Protein AF-A0A9N9PJY8-F1 (afdb_monomer_lite)

InterPro domains:
  IPR022226 Domain of unknown function DUF3752 [PF12572] (123-268)
  IPR046331 GPALPP motifs-containing protein 1-like [PTHR46370] (2-271)

Sequence (271 aa):
EEDPDAYLPALPPDLLAERQRKKAAKLEQNVDSQHNGAAKLKRRPFGPALPNPTEYLNFDEEEEEEIVIGPVLPENFEKDKDDLILQQTIQEFEERAEKMRQTSEPDNKADKPLQRGEWMLVPPESTFLGETPTNMRSRQFKQRAHDPEKKDNSLWTETPADRQIRLQKEITGQKRKHEKEMDDDPIKYSRVDIEKAETIKAYNELHRPKSLLETHSEDYNKSRRWKADDVSKRPFDREKDVLGSRRMDSRKRKEFIDNSKELSSKFGHGK

Organism: NCBI:txid1433469

pLDDT: mean 72.39, std 15.11, range [37.44, 96.69]

Radius of gyration: 39.0 Å; chains: 1; bounding box: 93×63×93 Å

Secondary structure (DSSP, 8-state):
---TTTTSPPPPHHHHHHHHHHHHHHHHTTTTTSSS-----PPPPPSPPPPPPPP--------------SPPPPTT--THHHHHHHHHHHHHHHHHHHHHHHHHS--S-TTS--PPPHHHHSPPP---TT--SS-----SS------GGG--THHHH--HHHHHHHHHHHHTT-----SSSSSSS-----HHHHHHHHHHHHHHHHHSPPPHHHHHHHHHHHTTGGGTT-TTTSPP-HIIIIITTSS--HHHHHHHHHHHHHHHHHTTS--

Foldseek 3Di:
DPDPCVPPPDDDPVVVVVVVVVVVVVVVVVVVPPPDDDDDDDDDDDDDDDDDPPDDDDDDDDDPDDPPPDDDDDPPPDPVVVVVVVVVVVVVVVVVVVVVVVVPPDDPPPPDDPDDPPCVLDPPQCPPPCPDPPNPVPPDDDPDPDPSVLPPPCVVSPDPVNVVVVVVCVVVVVDDPHDDPPPPPPPDDDPVRVVVVVVVVVVCVVPPPDDPVRVVVVVCVVVVVVVQVPPVPHPDDCCVNPVVPPDADPVRVVVVVVVVVCVVVVPPDDD

Structure (mmCIF, N/CA/C/O backbone):
data_AF-A0A9N9PJY8-F1
#
_entry.id   AF-A0A9N9PJY8-F1
#
loop_
_atom_site.group_PDB
_atom_site.id
_atom_site.type_symbol
_atom_site.label_atom_id
_atom_site.label_alt_id
_atom_site.label_comp_id
_atom_site.label_asym_id
_atom_site.label_entity_id
_atom_site.label_seq_id
_atom_site.pdbx_PDB_ins_code
_atom_site.Cartn_x
_atom_site.Cartn_y
_atom_site.Cartn_z
_atom_site.occupancy
_atom_site.B_iso_or_equiv
_atom_site.auth_seq_id
_atom_site.auth_comp_id
_atom_site.auth_asym_id
_atom_site.auth_atom_id
_atom_site.pdbx_PDB_model_num
ATOM 1 N N . GLU A 1 1 ? 51.901 17.482 10.369 1.00 52.19 1 GLU A N 1
ATOM 2 C CA . GLU A 1 1 ? 50.706 16.621 10.330 1.00 52.19 1 GLU A CA 1
ATOM 3 C C . GLU A 1 1 ? 51.199 15.244 9.938 1.00 52.19 1 GLU A C 1
ATOM 5 O O . GLU A 1 1 ? 51.752 15.102 8.857 1.00 52.19 1 GLU A O 1
ATOM 10 N N . GLU A 1 2 ? 51.188 14.294 10.869 1.00 58.50 2 GLU A N 1
ATOM 11 C CA . GLU A 1 2 ? 51.568 12.912 10.568 1.00 58.50 2 GLU A CA 1
ATOM 12 C C . GLU A 1 2 ? 50.429 12.290 9.764 1.00 58.50 2 GLU A C 1
ATOM 14 O O . GLU A 1 2 ? 49.299 12.227 10.249 1.00 58.50 2 GLU A O 1
ATOM 19 N N . ASP A 1 3 ? 50.706 11.896 8.519 1.00 68.50 3 ASP A N 1
ATOM 20 C CA . ASP A 1 3 ? 49.711 11.259 7.665 1.00 68.50 3 ASP A CA 1
ATOM 21 C C . ASP A 1 3 ? 49.268 9.941 8.328 1.00 68.50 3 ASP A C 1
ATOM 23 O O . ASP A 1 3 ? 50.074 9.011 8.433 1.00 68.50 3 ASP A O 1
ATOM 27 N N . PRO A 1 4 ? 47.999 9.813 8.762 1.00 68.19 4 PRO A N 1
ATOM 28 C CA . PRO A 1 4 ? 47.519 8.643 9.507 1.00 68.19 4 PRO A CA 1
ATOM 29 C C . PRO A 1 4 ? 47.569 7.343 8.685 1.00 68.19 4 PRO A C 1
ATOM 31 O O . PRO A 1 4 ? 47.403 6.253 9.225 1.00 68.19 4 PRO A O 1
ATOM 34 N N . ASP A 1 5 ? 47.833 7.456 7.383 1.00 66.38 5 ASP A N 1
ATOM 35 C CA . ASP A 1 5 ? 47.952 6.346 6.444 1.00 66.38 5 ASP A CA 1
ATOM 36 C C . ASP A 1 5 ? 49.383 5.808 6.303 1.00 66.38 5 ASP A C 1
ATOM 38 O O . ASP A 1 5 ? 49.574 4.766 5.680 1.00 66.38 5 ASP A O 1
ATOM 42 N N . ALA A 1 6 ? 50.387 6.474 6.890 1.00 78.25 6 ALA A N 1
ATOM 43 C CA . ALA A 1 6 ? 51.784 6.031 6.837 1.00 78.25 6 ALA A CA 1
ATOM 44 C C . ALA A 1 6 ? 52.018 4.675 7.536 1.00 78.25 6 ALA A C 1
ATOM 46 O O . ALA A 1 6 ? 53.033 4.023 7.298 1.00 78.25 6 ALA A O 1
ATOM 47 N N . TYR A 1 7 ? 51.069 4.239 8.371 1.00 76.88 7 TYR A N 1
ATOM 48 C CA . TYR A 1 7 ? 51.121 2.985 9.129 1.00 76.88 7 TYR A CA 1
ATOM 49 C C . TYR A 1 7 ? 50.252 1.860 8.539 1.00 76.88 7 TYR A C 1
ATOM 51 O O . TYR A 1 7 ? 50.154 0.788 9.138 1.00 76.88 7 TYR A O 1
ATOM 59 N N . LEU A 1 8 ? 49.610 2.071 7.383 1.00 80.31 8 LEU A N 1
ATOM 60 C CA . LEU A 1 8 ? 48.743 1.077 6.742 1.00 80.31 8 LEU A CA 1
ATOM 61 C C . LEU A 1 8 ? 49.442 0.395 5.551 1.00 80.31 8 LEU A C 1
ATOM 63 O O . LEU A 1 8 ? 50.272 1.014 4.882 1.00 80.31 8 LEU A O 1
ATOM 67 N N . PRO A 1 9 ? 49.119 -0.877 5.246 1.00 83.69 9 PRO A N 1
ATOM 68 C CA . PRO A 1 9 ? 49.663 -1.557 4.074 1.00 83.69 9 PRO A CA 1
ATOM 69 C C . PRO A 1 9 ? 49.257 -0.839 2.778 1.00 83.69 9 PRO A C 1
ATOM 71 O O . PRO A 1 9 ? 48.143 -0.324 2.659 1.00 83.69 9 PRO A O 1
ATOM 74 N N . ALA A 1 10 ? 50.163 -0.828 1.795 1.00 80.75 10 ALA A N 1
ATOM 75 C CA . ALA A 1 10 ? 49.943 -0.155 0.519 1.00 80.75 10 ALA A CA 1
ATOM 76 C C . ALA A 1 10 ? 48.675 -0.679 -0.178 1.00 80.75 10 ALA A C 1
ATOM 78 O O . ALA A 1 10 ? 48.518 -1.883 -0.394 1.00 80.75 10 ALA A O 1
ATOM 79 N N . LEU A 1 11 ? 47.766 0.236 -0.532 1.00 80.62 11 LEU A N 1
ATOM 80 C CA . LEU A 1 11 ? 46.533 -0.114 -1.232 1.00 80.62 11 LEU A CA 1
ATOM 81 C C . LEU A 1 11 ? 46.822 -0.586 -2.670 1.00 80.62 11 LEU A C 1
ATOM 83 O O . LEU A 1 11 ? 47.722 -0.052 -3.323 1.00 80.62 11 LEU A O 1
ATOM 87 N N . PRO A 1 12 ? 46.030 -1.537 -3.201 1.00 89.31 12 PRO A N 1
ATOM 88 C CA . PRO A 1 12 ? 46.132 -1.958 -4.594 1.00 89.31 12 PRO A CA 1
ATOM 89 C C . PRO A 1 12 ? 45.844 -0.786 -5.554 1.00 89.31 12 PRO A C 1
ATOM 91 O O . PRO A 1 12 ? 45.074 0.121 -5.215 1.00 89.31 12 PRO A O 1
ATOM 94 N N . PRO A 1 13 ? 46.429 -0.800 -6.768 1.00 85.31 13 PRO A N 1
ATOM 95 C CA . PRO A 1 13 ? 46.464 0.358 -7.669 1.00 85.31 13 PRO A CA 1
ATOM 96 C C . PRO A 1 13 ? 45.076 0.869 -8.078 1.00 85.31 13 PRO A C 1
ATOM 98 O O . PRO A 1 13 ? 44.883 2.074 -8.229 1.00 85.31 13 PRO A O 1
ATOM 101 N N . ASP A 1 14 ? 44.094 -0.026 -8.189 1.00 84.94 14 ASP A N 1
ATOM 102 C CA . ASP A 1 14 ? 42.721 0.323 -8.569 1.00 84.94 14 ASP A CA 1
ATOM 103 C C . ASP A 1 14 ? 42.015 1.161 -7.480 1.00 84.94 14 ASP A C 1
ATOM 105 O O . ASP A 1 14 ? 41.382 2.183 -7.753 1.00 84.94 14 ASP A O 1
ATOM 109 N N . LEU A 1 15 ? 42.239 0.817 -6.205 1.00 83.00 15 LEU A N 1
ATOM 110 C CA . LEU A 1 15 ? 41.680 1.550 -5.063 1.00 83.00 15 LEU A CA 1
ATOM 111 C C . LEU A 1 15 ? 42.386 2.892 -4.824 1.00 83.00 15 LEU A C 1
ATOM 113 O O . LEU A 1 15 ? 41.761 3.849 -4.358 1.00 83.00 15 LEU A O 1
ATOM 117 N N . LEU A 1 16 ? 43.673 2.999 -5.173 1.00 84.75 16 LEU A N 1
ATOM 118 C CA . LEU A 1 16 ? 44.396 4.274 -5.155 1.00 84.75 16 LEU A CA 1
ATOM 119 C C . LEU A 1 16 ? 43.811 5.264 -6.171 1.00 84.75 16 LEU A C 1
ATOM 121 O O . LEU A 1 16 ? 43.587 6.428 -5.827 1.00 84.75 16 LEU A O 1
ATOM 125 N N . ALA A 1 17 ? 43.503 4.800 -7.385 1.00 86.19 17 ALA A N 1
ATOM 126 C CA . ALA A 1 17 ? 42.882 5.627 -8.418 1.00 86.19 17 ALA A CA 1
ATOM 127 C C . ALA A 1 17 ? 41.481 6.106 -8.000 1.00 86.19 17 ALA A C 1
ATOM 129 O O . ALA A 1 17 ? 41.144 7.284 -8.156 1.00 86.19 17 ALA A O 1
ATOM 130 N N .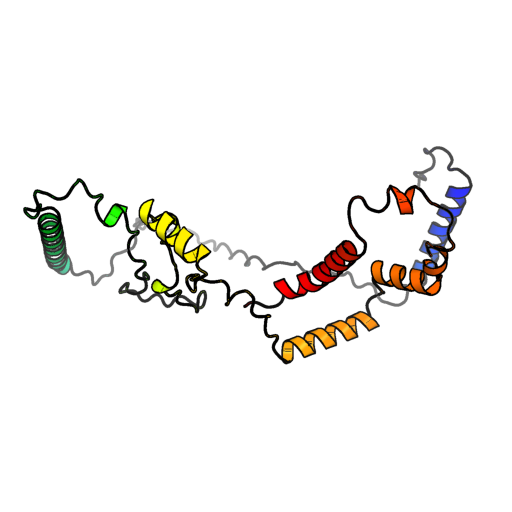 GLU A 1 18 ? 40.673 5.227 -7.400 1.00 88.50 18 GLU A N 1
ATOM 131 C CA . GLU A 1 18 ? 39.343 5.588 -6.900 1.00 88.50 18 GLU A CA 1
ATOM 132 C C . GLU A 1 18 ? 39.413 6.611 -5.753 1.00 88.50 18 GLU A C 1
ATOM 134 O O . GLU A 1 18 ? 38.636 7.572 -5.704 1.00 88.50 18 GLU A O 1
ATOM 139 N N . ARG A 1 19 ? 40.387 6.463 -4.849 1.00 84.12 19 ARG A N 1
ATOM 140 C CA . ARG A 1 19 ? 40.610 7.409 -3.749 1.00 84.12 19 ARG A CA 1
ATOM 141 C C . ARG A 1 19 ? 41.036 8.788 -4.255 1.00 84.12 19 ARG A C 1
ATOM 143 O O . ARG A 1 19 ? 40.527 9.795 -3.758 1.00 84.12 19 ARG A O 1
ATOM 150 N N . GLN A 1 20 ? 41.930 8.852 -5.241 1.00 85.69 20 GLN A N 1
ATOM 151 C CA . GLN A 1 20 ? 42.343 10.120 -5.853 1.00 85.69 20 GLN A CA 1
ATOM 152 C C . GLN A 1 20 ? 41.166 10.817 -6.543 1.00 85.69 20 GLN A C 1
ATOM 154 O O . GLN A 1 20 ? 40.963 12.014 -6.335 1.00 85.69 20 GLN A O 1
ATOM 159 N N . ARG A 1 21 ? 40.321 10.060 -7.256 1.00 85.81 21 ARG A N 1
ATOM 160 C CA . ARG A 1 21 ? 39.073 10.569 -7.849 1.00 85.81 21 ARG A CA 1
ATOM 161 C C . ARG A 1 21 ? 38.124 11.154 -6.802 1.00 85.81 21 ARG A C 1
ATOM 163 O O . ARG A 1 21 ? 37.616 12.255 -6.989 1.00 85.81 21 ARG A O 1
ATOM 170 N N . LYS A 1 22 ? 37.929 10.466 -5.671 1.00 83.94 22 LYS A N 1
ATOM 171 C CA . LYS A 1 22 ? 37.096 10.963 -4.559 1.00 83.94 22 LYS A CA 1
ATOM 172 C C . LYS A 1 22 ? 37.679 12.221 -3.908 1.00 83.94 22 LYS A C 1
ATOM 174 O O . LYS A 1 22 ? 36.924 13.125 -3.554 1.00 83.94 22 LYS A O 1
ATOM 179 N N . LYS A 1 23 ? 39.008 12.305 -3.763 1.00 82.56 23 LYS A N 1
ATOM 180 C CA . LYS A 1 23 ? 39.685 13.491 -3.212 1.00 82.56 23 LYS A CA 1
ATOM 181 C C . LYS A 1 23 ? 39.549 14.696 -4.152 1.00 82.56 23 LYS A C 1
ATOM 183 O O . LYS A 1 23 ? 39.235 15.780 -3.670 1.00 82.56 23 LYS A O 1
ATOM 188 N N . ALA A 1 24 ? 39.701 14.492 -5.463 1.00 77.88 24 ALA A N 1
ATOM 189 C CA . ALA A 1 24 ? 39.491 15.525 -6.479 1.00 77.88 24 ALA A CA 1
ATOM 190 C C . ALA A 1 24 ? 38.033 16.023 -6.503 1.00 77.88 24 ALA A C 1
ATOM 192 O O . ALA A 1 24 ? 37.800 17.223 -6.409 1.00 77.88 24 ALA A O 1
ATOM 193 N N . ALA A 1 25 ? 37.050 15.115 -6.486 1.00 77.06 25 ALA A N 1
ATOM 194 C CA . ALA A 1 25 ? 35.630 15.482 -6.453 1.00 77.06 25 ALA A CA 1
ATOM 195 C C . ALA A 1 25 ? 35.236 16.294 -5.201 1.00 77.06 25 ALA A C 1
ATOM 197 O O . ALA A 1 25 ? 34.400 17.193 -5.269 1.00 77.06 25 ALA A O 1
ATOM 198 N N . LYS A 1 26 ? 35.857 16.007 -4.047 1.00 74.00 26 LYS A N 1
ATOM 199 C CA . LYS A 1 26 ? 35.623 16.749 -2.797 1.00 74.00 26 LYS A CA 1
ATOM 200 C C . LYS A 1 26 ? 36.252 18.149 -2.805 1.00 74.00 26 LYS A C 1
ATOM 202 O O . LYS A 1 26 ? 35.745 19.042 -2.132 1.00 74.00 26 LYS A O 1
ATOM 207 N N . LEU A 1 27 ? 37.350 18.334 -3.538 1.00 66.44 27 LEU A N 1
ATOM 208 C CA . LEU A 1 27 ? 37.978 19.643 -3.733 1.00 66.44 27 LEU A CA 1
ATOM 209 C C . LEU A 1 27 ? 37.147 20.523 -4.673 1.00 66.44 27 LEU A C 1
ATOM 211 O O . LEU A 1 27 ? 36.992 21.702 -4.375 1.00 66.44 27 LEU A O 1
ATOM 215 N N . GLU A 1 28 ? 36.540 19.957 -5.721 1.00 63.94 28 GLU A N 1
ATOM 216 C CA . GLU A 1 28 ? 35.677 20.718 -6.638 1.00 63.94 28 GLU A CA 1
ATOM 217 C C . GLU A 1 28 ? 34.358 21.172 -5.989 1.00 63.94 28 GLU A C 1
ATOM 219 O O . GLU A 1 28 ? 33.961 22.320 -6.160 1.00 63.94 28 GLU A O 1
ATOM 224 N N . GLN A 1 29 ? 33.740 20.359 -5.123 1.00 59.66 29 GLN A N 1
ATOM 225 C CA . GLN A 1 29 ? 32.539 20.776 -4.372 1.00 59.66 29 GLN A CA 1
ATOM 226 C C . GLN A 1 29 ? 32.771 21.945 -3.395 1.00 59.66 29 GLN A C 1
ATOM 228 O O . GLN A 1 29 ? 31.813 22.596 -2.976 1.00 59.66 29 GLN A O 1
ATOM 233 N N . ASN A 1 30 ? 34.023 22.226 -3.019 1.00 51.81 30 ASN A N 1
ATOM 234 C CA . ASN A 1 30 ? 34.360 23.322 -2.107 1.00 51.81 30 ASN A CA 1
ATOM 235 C C . ASN A 1 30 ? 34.558 24.673 -2.816 1.00 51.81 30 ASN A C 1
ATOM 237 O O . ASN A 1 30 ? 34.600 25.699 -2.137 1.00 51.81 30 ASN A O 1
ATOM 241 N N . VAL A 1 31 ? 34.666 24.699 -4.150 1.00 52.75 31 VAL A N 1
ATOM 242 C CA . VAL A 1 31 ? 34.884 25.944 -4.910 1.00 52.75 31 VAL A CA 1
ATOM 243 C C . VAL A 1 31 ? 33.558 26.673 -5.175 1.00 52.75 31 VAL A C 1
ATOM 245 O O . VAL A 1 31 ? 33.514 27.898 -5.114 1.00 52.75 31 VAL A O 1
ATOM 248 N N . ASP A 1 32 ? 32.450 25.936 -5.300 1.00 46.94 32 ASP A N 1
ATOM 249 C CA . ASP A 1 32 ? 31.108 26.495 -5.557 1.00 46.94 32 ASP A CA 1
ATOM 250 C C . ASP A 1 32 ? 30.384 27.019 -4.297 1.00 46.94 32 ASP A C 1
ATOM 252 O O . ASP A 1 32 ? 29.252 27.498 -4.364 1.00 46.94 32 ASP A O 1
ATOM 256 N N . SER A 1 33 ? 31.019 26.945 -3.122 1.00 53.84 33 SER A N 1
ATOM 257 C CA . SER A 1 33 ? 30.419 27.357 -1.840 1.00 53.84 33 SER A CA 1
ATOM 258 C C . SER A 1 33 ? 30.954 28.689 -1.290 1.00 53.84 33 SER A C 1
ATOM 260 O O . SER A 1 33 ? 30.622 29.057 -0.164 1.00 53.84 33 SER A O 1
ATOM 262 N N . GLN A 1 34 ? 31.755 29.450 -2.051 1.00 49.22 34 GLN A N 1
ATOM 263 C CA . GLN A 1 34 ? 32.342 30.723 -1.583 1.00 49.22 34 GLN A CA 1
ATOM 264 C C . GLN A 1 34 ? 31.488 31.983 -1.821 1.00 49.22 34 GLN A C 1
ATOM 266 O O . GLN A 1 34 ? 31.951 33.104 -1.625 1.00 49.22 34 GLN A O 1
ATOM 271 N N . HIS A 1 35 ? 30.209 31.825 -2.143 1.00 46.09 35 HIS A N 1
ATOM 272 C CA . HIS A 1 35 ? 29.236 32.917 -2.175 1.00 46.09 35 HIS A CA 1
ATOM 273 C C . HIS A 1 35 ? 27.974 32.506 -1.419 1.00 46.09 35 HIS A C 1
ATOM 275 O O . HIS A 1 35 ? 26.958 32.184 -2.020 1.00 46.09 35 HIS A O 1
ATOM 281 N N . ASN A 1 36 ? 28.073 32.441 -0.089 1.00 41.56 36 ASN A N 1
ATOM 282 C CA . ASN A 1 36 ? 27.007 32.787 0.855 1.00 41.56 36 ASN A CA 1
ATOM 283 C C . ASN A 1 36 ? 27.579 32.788 2.279 1.00 41.56 36 ASN A C 1
ATOM 285 O O . ASN A 1 36 ? 28.224 31.837 2.714 1.00 41.56 36 ASN A O 1
ATOM 289 N N . GLY A 1 37 ? 27.381 33.904 2.983 1.00 39.12 37 GLY A N 1
ATOM 290 C CA . GLY A 1 37 ? 27.987 34.193 4.279 1.00 39.12 37 GLY A CA 1
ATOM 291 C C . GLY A 1 37 ? 27.733 33.127 5.348 1.00 39.12 37 GLY A C 1
ATOM 292 O O . GLY A 1 37 ? 26.664 32.526 5.439 1.00 39.12 37 GLY A O 1
ATOM 293 N N . ALA A 1 38 ? 28.742 32.934 6.195 1.00 47.00 38 ALA A N 1
ATOM 294 C CA . ALA A 1 38 ? 28.724 32.051 7.349 1.00 47.00 38 ALA A CA 1
ATOM 295 C C . ALA A 1 38 ? 27.618 32.430 8.357 1.00 47.00 38 ALA A C 1
ATOM 297 O O . ALA A 1 38 ? 27.826 33.244 9.255 1.00 47.00 38 ALA A O 1
ATOM 298 N N . ALA A 1 39 ? 26.456 31.783 8.261 1.00 46.22 39 ALA A N 1
ATOM 299 C CA . ALA A 1 39 ? 25.451 31.761 9.317 1.00 46.22 39 ALA A CA 1
ATOM 300 C C . ALA A 1 39 ? 25.507 30.405 10.039 1.00 46.22 39 ALA A C 1
ATOM 302 O O . ALA A 1 39 ? 25.105 29.371 9.509 1.00 46.22 39 ALA A O 1
ATOM 303 N N . LYS A 1 40 ? 26.023 30.404 11.273 1.00 54.28 40 LYS A N 1
ATOM 304 C CA . LYS A 1 40 ? 26.009 29.236 12.167 1.00 54.28 40 LYS A CA 1
ATOM 305 C C . LYS A 1 40 ? 24.551 28.847 12.457 1.00 54.28 40 LYS A C 1
ATOM 307 O O . LYS A 1 40 ? 23.859 29.548 13.194 1.00 54.28 40 LYS A O 1
ATOM 312 N N . LEU A 1 41 ? 24.080 27.737 11.891 1.00 44.34 41 LEU A N 1
ATOM 313 C CA . LEU A 1 41 ? 22.740 27.199 12.137 1.00 44.34 41 LEU A CA 1
ATOM 314 C C . LEU A 1 41 ? 22.626 26.707 13.591 1.00 44.34 41 LEU A C 1
ATOM 316 O O . LEU A 1 41 ? 23.176 25.668 13.956 1.00 44.34 41 LEU A O 1
ATOM 320 N N . LYS A 1 42 ? 21.898 27.448 14.435 1.00 58.91 42 LYS A N 1
ATOM 321 C CA . LYS A 1 42 ? 21.482 26.976 15.764 1.00 58.91 42 LYS A CA 1
ATOM 322 C C . LYS A 1 42 ? 20.420 25.886 15.585 1.00 58.91 42 LYS A C 1
ATOM 324 O O . LYS A 1 42 ? 19.368 26.134 14.998 1.00 58.91 42 LYS A O 1
ATOM 329 N N . ARG A 1 43 ? 20.690 24.681 16.095 1.00 53.91 43 ARG A N 1
ATOM 330 C CA . ARG A 1 43 ? 19.714 23.582 16.154 1.00 53.91 43 ARG A CA 1
ATOM 331 C C . ARG A 1 43 ? 18.524 24.010 17.017 1.00 53.91 43 ARG A C 1
ATOM 333 O O . ARG A 1 43 ? 18.706 24.368 18.176 1.00 53.91 43 ARG A O 1
ATOM 340 N N . ARG A 1 44 ? 17.317 23.978 16.450 1.00 59.38 44 ARG A N 1
ATOM 341 C CA . ARG A 1 44 ? 16.066 24.151 17.201 1.00 59.38 44 ARG A CA 1
ATOM 342 C C . ARG A 1 44 ? 15.720 22.833 17.911 1.00 59.38 44 ARG A C 1
ATOM 344 O O . ARG A 1 44 ? 15.842 21.788 17.269 1.00 59.38 44 ARG A O 1
ATOM 351 N N . PRO A 1 45 ? 15.305 22.851 19.188 1.00 66.25 45 PRO A N 1
ATOM 352 C CA . PRO A 1 45 ? 14.856 21.643 19.868 1.00 66.25 45 PRO A CA 1
ATOM 353 C C . PRO A 1 45 ? 13.531 21.165 19.256 1.00 66.25 45 PRO A C 1
ATOM 355 O O . PRO A 1 45 ? 12.592 21.943 19.101 1.00 66.25 45 PRO A O 1
ATOM 358 N N . PHE A 1 46 ? 13.471 19.886 18.888 1.00 52.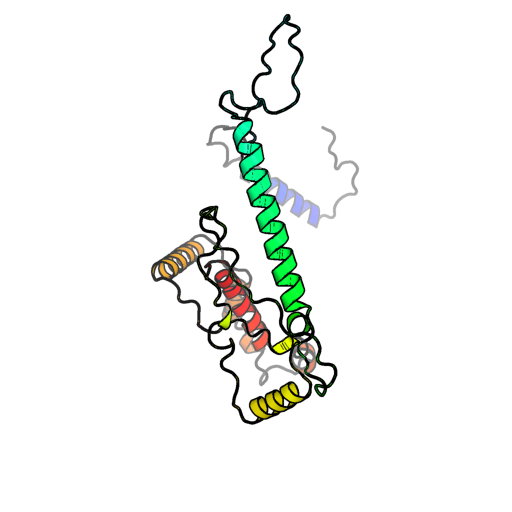06 46 PHE A N 1
ATOM 359 C CA . PHE A 1 46 ? 12.227 19.192 18.562 1.00 52.06 46 PHE A CA 1
ATOM 360 C C . PHE A 1 46 ? 11.665 18.590 19.856 1.00 52.06 46 PHE A C 1
ATOM 362 O O . PHE A 1 46 ? 12.308 17.735 20.459 1.00 52.06 46 PHE A O 1
ATOM 369 N N . GLY A 1 47 ? 10.484 19.048 20.276 1.00 73.75 47 GLY A N 1
ATOM 370 C CA . GLY A 1 47 ? 9.766 18.574 21.467 1.00 73.75 47 GLY A CA 1
ATOM 371 C C . GLY A 1 47 ? 9.095 19.722 22.236 1.00 73.75 47 GLY A C 1
ATOM 372 O O . GLY A 1 47 ? 9.490 20.875 22.049 1.00 73.75 47 GLY A O 1
ATOM 373 N N . PRO A 1 48 ? 8.071 19.454 23.071 1.00 72.44 48 PRO A N 1
ATOM 374 C CA . PRO A 1 48 ? 7.497 20.475 23.945 1.00 72.44 48 PRO A CA 1
ATOM 375 C C . PRO A 1 48 ? 8.577 20.979 24.911 1.00 72.44 48 PRO A C 1
ATOM 377 O O . PRO A 1 48 ? 9.253 20.186 25.566 1.00 72.44 48 PRO A O 1
ATOM 380 N N . ALA A 1 49 ? 8.780 22.295 24.956 1.00 72.81 49 ALA A N 1
ATOM 381 C CA . ALA A 1 49 ? 9.776 22.909 25.826 1.00 72.81 49 ALA A CA 1
ATOM 382 C C . ALA A 1 49 ? 9.398 22.710 27.304 1.00 72.81 49 ALA A C 1
ATOM 384 O O . ALA A 1 49 ? 8.235 22.866 27.675 1.00 72.81 49 ALA A O 1
ATOM 385 N N . LEU A 1 50 ? 10.387 22.380 28.139 1.00 68.06 50 LEU A N 1
ATOM 386 C CA . LEU A 1 50 ? 10.237 22.382 29.595 1.00 68.06 50 LEU A CA 1
ATOM 387 C C . LEU A 1 50 ? 9.923 23.815 30.066 1.00 68.06 50 LEU A C 1
ATOM 389 O O . LEU A 1 50 ? 10.536 24.756 29.549 1.00 68.06 50 LEU A O 1
ATOM 393 N N . PRO A 1 51 ? 8.987 24.011 31.014 1.00 69.25 51 PRO A N 1
ATOM 394 C CA . PRO A 1 51 ? 8.762 25.323 31.603 1.00 69.25 51 PRO A CA 1
ATOM 395 C C . PRO A 1 51 ? 10.023 25.790 32.341 1.00 69.25 51 PRO A C 1
ATOM 397 O O . PRO A 1 51 ? 10.760 24.985 32.912 1.00 69.25 51 PRO A O 1
ATOM 400 N N . ASN A 1 52 ? 10.271 27.099 32.293 1.00 68.00 52 ASN A N 1
ATOM 401 C CA . ASN A 1 52 ? 11.389 27.748 32.975 1.00 68.00 52 ASN A CA 1
ATOM 402 C C . ASN A 1 52 ? 11.304 27.431 34.483 1.00 68.00 52 ASN A C 1
ATOM 404 O O . ASN A 1 52 ? 10.210 27.587 35.034 1.00 68.00 52 ASN A O 1
ATOM 408 N N . PRO A 1 53 ? 12.378 26.970 35.157 1.00 55.53 53 PRO A N 1
ATOM 409 C CA . PRO A 1 53 ? 12.327 26.769 36.597 1.00 55.53 53 PRO A CA 1
ATOM 410 C C . PRO A 1 53 ? 12.039 28.121 37.247 1.00 55.53 53 PRO A C 1
ATOM 412 O O . PRO A 1 53 ? 12.779 29.086 37.059 1.00 55.53 53 PRO A O 1
ATOM 415 N N . THR A 1 54 ? 10.908 28.192 37.940 1.00 49.72 54 THR A N 1
ATOM 416 C CA . THR A 1 54 ? 10.509 29.337 38.750 1.00 49.72 54 THR A CA 1
ATOM 417 C C . THR A 1 54 ? 11.618 29.648 39.741 1.00 49.72 54 THR A C 1
ATOM 419 O O . THR A 1 54 ? 12.109 28.750 40.426 1.00 49.72 54 THR A O 1
ATOM 422 N N . GLU A 1 55 ? 12.014 30.916 39.768 1.00 42.72 55 GLU A N 1
ATOM 423 C CA . GLU A 1 55 ? 12.962 31.488 40.713 1.00 42.72 55 GLU A CA 1
ATOM 424 C C . GLU A 1 55 ? 12.615 31.030 42.132 1.00 42.72 55 GLU A C 1
ATOM 426 O O . GLU A 1 55 ? 11.508 31.249 42.624 1.00 42.72 55 GLU A O 1
ATOM 431 N N . TYR A 1 56 ? 13.568 30.358 42.775 1.00 44.56 56 TYR A N 1
ATOM 432 C CA . TYR A 1 56 ? 13.552 30.151 44.212 1.00 44.56 56 TYR A CA 1
ATOM 433 C C . TYR A 1 56 ? 13.598 31.535 44.860 1.00 44.56 56 TYR A C 1
ATOM 435 O O . TYR A 1 56 ? 14.643 32.188 44.874 1.00 44.56 56 TYR A O 1
ATOM 443 N N . LEU A 1 57 ? 12.449 32.003 45.345 1.00 44.38 57 LEU A N 1
ATOM 444 C CA . LEU A 1 57 ? 12.396 33.144 46.240 1.00 44.38 57 LEU A CA 1
ATOM 445 C C . LEU A 1 57 ? 13.013 32.711 47.567 1.00 44.38 57 LEU A C 1
ATOM 447 O O . LEU A 1 57 ? 12.432 31.931 48.318 1.00 44.38 57 LEU A O 1
ATOM 451 N N . ASN A 1 58 ? 14.214 33.224 47.814 1.00 45.66 58 ASN A N 1
ATOM 452 C CA . ASN A 1 58 ? 14.733 33.412 49.155 1.00 45.66 58 ASN A CA 1
ATOM 453 C C . ASN A 1 58 ? 13.757 34.331 49.898 1.00 45.66 58 ASN A C 1
ATOM 455 O O . ASN A 1 58 ? 13.575 35.477 49.486 1.00 45.66 58 ASN A O 1
ATOM 459 N N . PHE A 1 59 ? 13.151 33.834 50.970 1.00 39.03 59 PHE A N 1
ATOM 460 C CA . PHE A 1 59 ? 12.664 34.677 52.051 1.00 39.03 59 PHE A CA 1
ATOM 461 C C . PHE A 1 59 ? 13.258 34.151 53.354 1.00 39.03 59 PHE A C 1
ATOM 463 O O . PHE A 1 59 ? 13.075 32.987 53.709 1.00 39.03 59 PHE A O 1
ATOM 470 N N . ASP A 1 60 ? 14.044 35.036 53.959 1.00 37.44 60 ASP A N 1
ATOM 471 C CA . ASP A 1 60 ? 14.563 34.980 55.316 1.00 37.44 60 ASP A CA 1
ATOM 472 C C . ASP A 1 60 ? 13.422 34.900 56.345 1.00 37.44 60 ASP A C 1
ATOM 474 O O . ASP A 1 60 ? 12.382 35.531 56.170 1.00 37.44 60 ASP A O 1
ATOM 478 N N . GLU A 1 61 ? 13.691 34.101 57.378 1.00 44.69 61 GLU A N 1
ATOM 479 C CA . GLU A 1 61 ? 13.383 34.245 58.812 1.00 44.69 61 GLU A CA 1
ATOM 480 C C . GLU A 1 61 ? 12.049 34.840 59.335 1.00 44.69 61 GLU A C 1
ATOM 482 O O . GLU A 1 61 ? 11.658 35.959 59.023 1.00 44.69 61 GLU A O 1
ATOM 487 N N . GLU A 1 62 ? 11.503 34.081 60.304 1.00 46.09 62 GLU A N 1
ATOM 488 C CA . GLU A 1 62 ? 10.599 34.439 61.420 1.00 46.09 62 GLU A CA 1
ATOM 489 C C . GLU A 1 62 ? 9.074 34.460 61.184 1.00 46.09 62 GLU A C 1
ATOM 491 O O . GLU A 1 62 ? 8.499 35.496 60.886 1.00 46.09 62 GLU A O 1
ATOM 496 N N . GLU A 1 63 ? 8.403 33.326 61.456 1.00 43.94 63 GLU A N 1
ATOM 497 C CA . GLU A 1 63 ? 7.400 33.207 62.541 1.00 43.94 63 GLU A CA 1
ATOM 498 C C . GLU A 1 63 ? 7.032 31.721 62.764 1.00 43.94 63 GLU A C 1
ATOM 500 O O . GLU A 1 63 ? 6.689 30.998 61.827 1.00 43.94 63 GLU A O 1
ATOM 505 N N . GLU A 1 64 ? 7.154 31.229 64.002 1.00 52.84 64 GLU A N 1
ATOM 506 C CA . GLU A 1 64 ? 6.731 29.879 64.405 1.00 52.84 64 GLU A CA 1
ATOM 507 C C . GLU A 1 64 ? 5.195 29.796 64.460 1.00 52.84 64 GLU A C 1
ATOM 509 O O . GLU A 1 64 ? 4.594 29.838 65.531 1.00 52.84 64 GLU A O 1
ATOM 514 N N . GLU A 1 65 ? 4.545 29.657 63.306 1.00 53.38 65 GLU A N 1
ATOM 515 C CA . GLU A 1 65 ? 3.148 29.223 63.247 1.00 53.38 65 GLU A CA 1
ATOM 516 C C . GLU A 1 65 ? 3.090 27.705 63.038 1.00 53.38 65 GLU A C 1
ATOM 518 O O . GLU A 1 65 ? 3.568 27.154 62.043 1.00 53.38 65 GLU A O 1
ATOM 523 N N . GLU A 1 66 ? 2.526 27.020 64.033 1.00 61.09 66 GLU A N 1
ATOM 524 C CA . GLU A 1 66 ? 2.273 25.583 64.067 1.00 61.09 66 GLU A CA 1
ATOM 525 C C . GLU A 1 66 ? 1.598 25.131 62.761 1.00 61.09 66 GLU A C 1
ATOM 527 O O . GLU A 1 66 ? 0.427 25.409 62.501 1.00 61.09 66 GLU A O 1
ATOM 532 N N . ILE A 1 67 ? 2.366 24.459 61.901 1.00 57.78 67 ILE A N 1
ATOM 533 C CA . ILE A 1 67 ? 1.923 24.007 60.582 1.00 57.78 67 ILE A CA 1
ATOM 534 C C . ILE A 1 67 ? 0.782 23.000 60.781 1.00 57.78 67 ILE A C 1
ATOM 536 O O . ILE A 1 67 ? 1.013 21.815 61.028 1.00 57.78 67 ILE A O 1
ATOM 540 N N . VAL A 1 68 ? -0.465 23.457 60.646 1.00 70.00 68 VAL A N 1
ATOM 541 C CA . VAL A 1 68 ? -1.638 22.583 60.549 1.00 70.00 68 VAL A CA 1
ATOM 542 C C . VAL A 1 68 ? -1.545 21.843 59.216 1.00 70.00 68 VAL A C 1
ATOM 544 O O . VAL A 1 68 ? -1.921 22.342 58.157 1.00 70.00 68 VAL A O 1
ATOM 547 N N . ILE A 1 69 ? -0.984 20.635 59.259 1.00 63.44 69 ILE A N 1
ATOM 548 C CA . ILE A 1 69 ? -0.888 19.743 58.103 1.00 63.44 69 ILE A CA 1
ATOM 549 C C . ILE A 1 69 ? -2.278 19.143 57.857 1.00 63.44 69 ILE A C 1
ATOM 551 O O . ILE A 1 69 ? -2.632 18.086 58.377 1.00 63.44 69 ILE A O 1
ATOM 555 N N . GLY A 1 70 ? -3.083 19.845 57.063 1.00 70.81 70 GLY A N 1
ATOM 556 C CA . GLY A 1 70 ? -4.401 19.408 56.611 1.00 70.81 70 GLY A CA 1
ATOM 557 C C . GLY A 1 70 ? -5.202 20.567 56.013 1.00 70.81 70 GLY A C 1
ATOM 558 O O . GLY A 1 70 ? -4.917 21.724 56.313 1.00 70.81 70 GLY A O 1
ATOM 559 N N . PRO A 1 71 ? -6.192 20.304 55.143 1.00 77.38 71 PRO A N 1
ATOM 560 C CA . PRO A 1 71 ? -7.071 21.362 54.661 1.00 77.38 71 PRO A CA 1
ATOM 561 C C . PRO A 1 71 ? -7.856 21.955 55.838 1.00 77.38 71 PRO A C 1
ATOM 563 O O . PRO A 1 71 ? -8.536 21.231 56.566 1.00 77.38 71 PRO A O 1
ATOM 566 N N . VAL A 1 72 ? -7.765 23.272 56.020 1.00 71.31 72 VAL A N 1
ATOM 567 C CA . VAL A 1 72 ? -8.544 24.004 57.026 1.00 71.31 72 VAL A CA 1
ATOM 568 C C . VAL A 1 72 ? -10.026 23.929 56.649 1.00 71.31 72 VAL A C 1
ATOM 570 O O . VAL A 1 72 ? -10.396 24.167 55.496 1.00 71.31 72 VAL A O 1
ATOM 573 N N . LEU A 1 73 ? -10.877 23.559 57.609 1.00 70.88 73 LEU A N 1
ATOM 574 C CA . LEU A 1 73 ? -12.325 23.523 57.408 1.00 70.88 73 LEU A CA 1
ATOM 575 C C . LEU A 1 73 ? -12.854 24.957 57.205 1.00 70.88 73 LEU A C 1
ATOM 577 O O . LEU A 1 73 ? -12.408 25.869 57.900 1.00 70.88 73 LEU A O 1
ATOM 581 N N . PRO A 1 74 ? -13.793 25.185 56.272 1.00 74.62 74 PRO A N 1
ATOM 582 C CA . PRO A 1 74 ? -14.361 26.512 56.040 1.00 74.62 74 PRO A CA 1
ATOM 583 C C . PRO A 1 74 ? -15.108 27.021 57.285 1.00 74.62 74 PRO A C 1
ATOM 585 O O . PRO A 1 74 ? -15.810 26.249 57.931 1.00 74.62 74 PRO A O 1
ATOM 588 N N . GLU A 1 75 ? -15.031 28.323 57.585 1.00 65.81 75 GLU A N 1
ATOM 589 C CA . GLU A 1 75 ? -15.657 28.950 58.775 1.00 65.81 75 GLU A CA 1
ATOM 590 C C . GLU A 1 75 ? -17.176 28.712 58.895 1.00 65.81 75 GLU A C 1
ATOM 592 O O . GLU A 1 75 ? -17.741 28.804 59.980 1.00 65.81 75 GLU A O 1
ATOM 597 N N . ASN A 1 76 ? -17.839 28.338 57.797 1.00 61.03 76 ASN A N 1
ATOM 598 C CA . ASN A 1 76 ? -19.282 28.089 57.728 1.00 61.03 76 ASN A CA 1
ATOM 599 C C . ASN A 1 76 ? -19.665 26.616 57.985 1.00 61.03 76 ASN A C 1
ATOM 601 O O . ASN A 1 76 ? -20.745 26.176 57.580 1.00 61.03 76 ASN A O 1
ATOM 605 N N . PHE A 1 77 ? -18.770 25.819 58.575 1.00 62.09 77 PHE A N 1
ATOM 606 C CA . PHE A 1 77 ? -19.014 24.402 58.841 1.00 62.09 77 PHE A CA 1
ATOM 607 C C . PHE A 1 77 ? -19.931 24.232 60.066 1.00 62.09 77 PHE A C 1
ATOM 609 O O . PHE A 1 77 ? -19.489 24.146 61.210 1.00 62.09 77 PHE A O 1
ATOM 616 N N . GLU A 1 78 ? -21.242 24.234 59.819 1.00 65.06 78 GLU A N 1
ATOM 617 C CA . GLU A 1 78 ? -22.276 23.989 60.831 1.00 65.06 78 GLU A CA 1
ATOM 618 C C . GLU A 1 78 ? -22.272 22.516 61.270 1.00 65.06 78 GLU A C 1
ATOM 620 O O . GLU A 1 78 ? -22.738 21.640 60.543 1.00 65.06 78 GLU A O 1
ATOM 625 N N . LYS A 1 79 ? -21.782 22.268 62.488 1.00 61.66 79 LYS A N 1
ATOM 626 C CA . LYS A 1 79 ? -21.689 20.946 63.135 1.00 61.66 79 LYS A CA 1
ATOM 627 C C . LYS A 1 79 ? -23.038 20.220 63.269 1.00 61.66 79 LYS A C 1
ATOM 629 O O . LYS A 1 79 ? -23.087 18.999 63.266 1.00 61.66 79 LYS A O 1
ATOM 634 N N . ASP A 1 80 ? -24.139 20.966 63.328 1.00 60.56 80 ASP A N 1
ATOM 635 C CA . ASP A 1 80 ? -25.490 20.419 63.523 1.00 60.56 80 ASP A CA 1
ATOM 636 C C . ASP A 1 80 ? -26.052 19.724 62.265 1.00 60.56 80 ASP A C 1
ATOM 638 O O . ASP A 1 80 ? -27.028 18.976 62.338 1.00 60.56 80 ASP A O 1
ATOM 642 N N . LYS A 1 81 ? -25.433 19.935 61.093 1.00 63.03 81 LYS A N 1
ATOM 643 C CA . LYS A 1 81 ? -25.788 19.222 59.854 1.00 63.03 81 LYS A CA 1
ATOM 644 C C . LYS A 1 81 ? -25.298 17.775 59.856 1.00 63.03 81 LYS A C 1
ATOM 646 O O . LYS A 1 81 ? -25.872 16.952 59.143 1.00 63.03 81 LYS A O 1
ATOM 651 N N . ASP A 1 82 ? -24.293 17.460 60.670 1.00 67.00 82 ASP A N 1
ATOM 652 C CA . ASP A 1 82 ? -23.677 16.135 60.717 1.00 67.00 82 ASP A CA 1
ATOM 653 C C . ASP A 1 82 ? -24.658 15.086 61.255 1.00 67.00 82 ASP A C 1
ATOM 655 O O . ASP A 1 82 ? -24.765 14.003 60.684 1.00 67.00 82 ASP A O 1
ATOM 659 N N . ASP A 1 83 ? -25.457 15.424 62.271 1.00 73.69 83 ASP A N 1
ATOM 660 C CA . ASP A 1 83 ? -26.437 14.505 62.864 1.00 73.69 83 ASP A CA 1
ATOM 661 C C . ASP A 1 83 ? -27.575 14.155 61.893 1.00 73.69 83 ASP A C 1
ATOM 663 O O . ASP A 1 83 ? -28.028 13.009 61.834 1.00 73.69 83 ASP A O 1
ATOM 667 N N . LEU A 1 84 ? -28.016 15.124 61.083 1.00 76.69 84 LEU A N 1
ATOM 668 C CA . LEU A 1 84 ? -29.046 14.905 60.066 1.00 76.69 84 LEU A CA 1
ATOM 669 C C . LEU A 1 84 ? -28.518 14.025 58.921 1.00 76.69 84 LEU A C 1
ATOM 671 O O . LEU A 1 84 ? -29.212 13.118 58.458 1.00 76.69 84 LEU A O 1
ATOM 675 N N . ILE A 1 85 ? -27.277 14.269 58.490 1.00 79.75 85 ILE A N 1
ATOM 676 C CA . ILE A 1 85 ? -26.599 13.464 57.466 1.00 79.75 85 ILE A CA 1
ATOM 677 C C . ILE A 1 85 ? -26.373 12.041 57.991 1.00 79.75 85 ILE A C 1
ATOM 679 O O . ILE A 1 85 ? -26.653 11.076 57.282 1.00 79.75 85 ILE A O 1
ATOM 683 N N . LEU A 1 86 ? -25.950 11.887 59.248 1.00 80.94 86 LEU A N 1
ATOM 684 C CA . LEU A 1 86 ? -25.786 10.584 59.893 1.00 80.94 86 LEU A CA 1
ATOM 685 C C . LEU A 1 86 ? -27.104 9.802 59.907 1.00 80.94 86 LEU A C 1
ATOM 687 O O . LEU A 1 86 ? -27.127 8.654 59.467 1.00 80.94 86 LEU A O 1
ATOM 691 N N . GLN A 1 87 ? -28.214 10.423 60.314 1.00 84.75 87 GLN A N 1
ATOM 692 C CA . GLN A 1 87 ? -29.531 9.774 60.281 1.00 84.75 87 GLN A CA 1
ATOM 693 C C . GLN A 1 87 ? -29.946 9.359 58.863 1.00 84.75 87 GLN A C 1
ATOM 695 O O . GLN A 1 87 ? -30.437 8.246 58.674 1.00 84.75 87 GLN A O 1
ATOM 700 N N . GLN A 1 88 ? -29.692 10.204 57.859 1.00 85.56 88 GLN A N 1
ATOM 701 C CA . GLN A 1 88 ? -29.969 9.879 56.458 1.00 85.56 88 GLN A CA 1
ATOM 702 C C . GLN A 1 88 ? -29.132 8.685 55.970 1.00 85.56 88 GLN A C 1
ATOM 704 O O . GLN A 1 88 ? -29.662 7.786 55.317 1.00 85.56 88 GLN A O 1
ATOM 709 N N . THR A 1 89 ? -27.844 8.630 56.327 1.00 84.75 89 THR A N 1
ATOM 710 C CA . THR A 1 89 ? -26.973 7.502 55.957 1.00 84.75 89 THR A CA 1
ATOM 711 C C . THR A 1 89 ? -27.399 6.197 56.629 1.00 84.75 89 THR A C 1
ATOM 713 O O . THR A 1 89 ? -27.379 5.150 55.986 1.00 84.75 89 THR A O 1
ATOM 716 N N . ILE A 1 90 ? -27.835 6.242 57.893 1.00 90.44 90 ILE A N 1
ATOM 717 C CA . ILE A 1 90 ? -28.330 5.066 58.624 1.00 90.44 90 ILE A CA 1
ATOM 718 C C . ILE A 1 90 ? -29.581 4.501 57.940 1.00 90.44 90 ILE A C 1
ATOM 720 O O . ILE A 1 90 ? -29.632 3.301 57.673 1.00 90.44 90 ILE A O 1
ATOM 724 N N . GLN A 1 91 ? -30.538 5.362 57.577 1.00 90.75 91 GLN A N 1
ATOM 725 C CA . GLN A 1 91 ? -31.744 4.952 56.847 1.00 90.75 91 GLN A CA 1
ATOM 726 C C . GLN A 1 91 ? -31.411 4.316 55.489 1.00 90.75 91 GLN A C 1
ATOM 728 O O . GLN A 1 91 ? -31.996 3.298 55.120 1.00 90.75 91 GLN A O 1
ATOM 733 N N . GLU A 1 92 ? -30.428 4.859 54.764 1.00 91.12 92 GLU A N 1
ATOM 734 C CA . GLU A 1 92 ? -29.968 4.285 53.494 1.00 91.12 92 GLU A CA 1
ATOM 735 C C . GLU A 1 92 ? -29.381 2.870 53.675 1.00 91.12 92 GLU A C 1
ATOM 737 O O . GLU A 1 92 ? -29.625 1.973 52.859 1.00 91.12 92 GLU A O 1
ATOM 742 N N . PHE A 1 93 ? -28.611 2.644 54.746 1.00 88.81 93 PHE A N 1
ATOM 743 C CA . PHE A 1 93 ? -28.060 1.322 55.058 1.00 88.81 93 PHE A CA 1
ATOM 744 C C . PHE A 1 93 ? -29.145 0.309 55.437 1.00 88.81 93 PHE A C 1
ATOM 746 O O . PHE A 1 93 ? -29.067 -0.843 54.998 1.00 88.81 93 PHE A O 1
ATOM 753 N N . GLU A 1 94 ? -30.151 0.725 56.206 1.00 91.69 94 GLU A N 1
ATOM 754 C CA . GLU A 1 94 ? -31.288 -0.120 56.582 1.00 91.69 94 GLU A CA 1
ATOM 755 C C . GLU A 1 94 ? -32.113 -0.528 55.352 1.00 91.69 94 GLU A C 1
ATOM 757 O O . GLU A 1 94 ? -32.324 -1.723 55.131 1.00 91.69 94 GLU A O 1
ATOM 762 N N . GLU A 1 95 ? -32.467 0.416 54.472 1.00 90.31 95 GLU A N 1
ATOM 763 C CA . GLU A 1 95 ? -33.220 0.124 53.241 1.00 90.31 95 GLU A CA 1
ATOM 764 C C . GLU A 1 95 ? -32.447 -0.832 52.311 1.00 90.31 95 GLU A C 1
ATOM 766 O O . GLU A 1 95 ? -33.005 -1.761 51.713 1.00 90.31 95 GLU A O 1
ATOM 771 N N . ARG A 1 96 ? -31.123 -0.647 52.203 1.00 87.38 96 ARG A N 1
ATOM 772 C CA . ARG A 1 96 ? -30.249 -1.538 51.425 1.00 87.38 96 ARG A CA 1
ATOM 773 C C . ARG A 1 96 ? -30.213 -2.952 52.014 1.00 87.38 96 ARG A C 1
ATOM 775 O O . ARG A 1 96 ? -30.219 -3.924 51.253 1.00 87.38 96 ARG A O 1
ATOM 782 N N . ALA A 1 97 ? -30.182 -3.079 53.340 1.00 87.50 97 ALA A N 1
ATOM 783 C CA . ALA A 1 97 ? -30.205 -4.370 54.020 1.00 87.50 97 ALA A CA 1
ATOM 784 C C . ALA A 1 97 ? -31.551 -5.092 53.838 1.00 87.50 97 ALA A C 1
ATOM 786 O O . ALA A 1 97 ? -31.569 -6.306 53.620 1.00 87.50 97 ALA A O 1
ATOM 787 N N . GLU A 1 98 ? -32.669 -4.363 53.856 1.00 86.12 98 GLU A N 1
ATOM 788 C CA . GLU A 1 98 ? -34.003 -4.917 53.600 1.00 86.12 98 GLU A CA 1
ATOM 789 C C . GLU A 1 98 ? -34.165 -5.410 52.161 1.00 86.12 98 GLU A C 1
ATOM 791 O O . GLU A 1 98 ? -34.632 -6.531 51.955 1.00 86.12 98 GLU A O 1
ATOM 796 N N . LYS A 1 99 ? -33.693 -4.649 51.163 1.00 81.88 99 LYS A N 1
ATOM 797 C CA . LYS A 1 99 ? -33.663 -5.113 49.763 1.00 81.88 99 LYS A CA 1
ATOM 798 C C . LYS A 1 99 ? -32.835 -6.386 49.610 1.00 81.88 99 LYS A C 1
ATOM 800 O O . LYS A 1 99 ? -33.270 -7.320 48.943 1.00 81.88 99 LYS A O 1
ATOM 805 N N . MET A 1 100 ? -31.676 -6.467 50.270 1.00 76.19 100 MET A N 1
ATOM 806 C CA . MET A 1 100 ? -30.858 -7.683 50.253 1.00 76.19 100 MET A CA 1
ATOM 807 C C . MET A 1 100 ? -31.602 -8.873 50.879 1.00 76.19 100 MET A C 1
ATOM 809 O O . MET A 1 100 ? -31.589 -9.966 50.310 1.00 76.19 100 MET A O 1
ATOM 813 N N . ARG A 1 101 ? -32.300 -8.670 52.005 1.00 80.19 101 ARG A N 1
ATOM 814 C CA . ARG A 1 101 ? -33.146 -9.703 52.630 1.00 80.19 101 ARG A CA 1
ATOM 815 C C . ARG A 1 101 ? -34.265 -10.158 51.696 1.00 80.19 101 ARG A C 1
ATOM 817 O O . ARG A 1 101 ? -34.373 -11.351 51.458 1.00 80.19 101 ARG A O 1
ATOM 824 N N . GLN A 1 102 ? -34.991 -9.239 51.064 1.00 77.06 102 GLN A N 1
ATOM 825 C CA . GLN A 1 102 ? -36.043 -9.579 50.096 1.00 77.06 102 GLN A CA 1
ATOM 826 C C . GLN A 1 102 ? -35.507 -10.347 48.877 1.00 77.06 102 GLN A C 1
ATOM 828 O O . GLN A 1 102 ? -36.154 -11.270 48.400 1.00 77.06 102 GLN A O 1
ATOM 833 N N . THR A 1 103 ? -34.309 -10.014 48.382 1.00 70.06 103 THR A N 1
ATOM 834 C CA . THR A 1 103 ? -33.687 -10.755 47.265 1.00 70.06 103 THR A CA 1
ATOM 835 C C . THR A 1 103 ? -33.102 -12.112 47.664 1.00 70.06 103 THR A C 1
ATOM 837 O O . THR A 1 103 ? -32.892 -12.962 46.801 1.00 70.06 103 THR A O 1
ATOM 840 N N . SER A 1 104 ? -32.787 -12.303 48.949 1.00 61.59 104 SER A N 1
ATOM 841 C CA . SER A 1 104 ? -32.194 -13.539 49.476 1.00 61.59 104 SER A CA 1
ATOM 842 C C . SER A 1 104 ? -33.215 -14.467 50.127 1.00 61.59 104 SER A C 1
ATOM 844 O O . SER A 1 104 ? -32.893 -15.635 50.345 1.00 61.59 104 SER A O 1
ATOM 846 N N . GLU A 1 105 ? -34.434 -13.990 50.398 1.00 69.25 105 GLU A N 1
ATOM 847 C CA . GLU A 1 105 ? -35.555 -14.842 50.770 1.00 69.25 105 GLU A CA 1
ATOM 848 C C . GLU A 1 105 ? -35.859 -15.796 49.606 1.00 69.25 105 GLU A C 1
ATOM 850 O O . GLU A 1 105 ? -36.204 -15.363 48.502 1.00 69.25 105 GLU A O 1
ATOM 855 N N . PRO A 1 106 ? -35.687 -17.113 49.807 1.00 53.88 106 PRO A N 1
ATOM 856 C CA . PRO A 1 106 ? -35.988 -18.077 48.775 1.00 53.88 106 PRO A CA 1
ATOM 857 C C . PRO A 1 106 ? -37.508 -18.149 48.626 1.00 53.88 106 PRO A C 1
ATOM 859 O O . PRO A 1 106 ? -38.194 -18.772 49.436 1.00 53.88 106 PRO A O 1
ATOM 862 N N . ASP A 1 107 ? -38.036 -17.539 47.564 1.00 50.91 107 ASP A N 1
ATOM 863 C CA . ASP A 1 107 ? -39.349 -17.891 47.032 1.00 50.91 107 ASP A CA 1
ATOM 864 C C . ASP A 1 107 ? -39.466 -19.421 47.018 1.00 50.91 107 ASP A C 1
ATOM 866 O O . ASP A 1 107 ? -38.629 -20.100 46.415 1.00 50.91 107 ASP A O 1
ATOM 870 N N . ASN A 1 108 ? -40.505 -19.957 47.662 1.00 53.34 108 ASN A N 1
ATOM 871 C CA . ASN A 1 108 ? -40.901 -21.365 47.629 1.00 53.34 108 ASN A CA 1
ATOM 872 C C . ASN A 1 108 ? -41.131 -21.841 46.178 1.00 53.34 108 ASN A C 1
ATOM 874 O O . ASN A 1 108 ? -42.257 -21.948 45.701 1.00 53.34 108 ASN A O 1
ATOM 878 N N . LYS A 1 109 ? -40.048 -22.120 45.455 1.00 54.78 109 LYS A N 1
ATOM 879 C CA . LYS A 1 109 ? -40.011 -22.753 44.134 1.00 54.78 109 LYS A CA 1
ATOM 880 C C . LYS A 1 109 ? -39.179 -24.024 44.260 1.00 54.78 109 LYS A C 1
ATOM 882 O O . LYS A 1 109 ? -38.153 -24.186 43.603 1.00 54.78 109 LYS A O 1
ATOM 887 N N . ALA A 1 110 ? -39.623 -24.910 45.151 1.00 52.16 110 ALA A N 1
ATOM 888 C CA . ALA A 1 110 ? -39.265 -26.316 45.063 1.00 52.16 110 ALA A CA 1
ATOM 889 C C . ALA A 1 110 ? -39.654 -26.814 43.656 1.00 52.16 110 ALA A C 1
ATOM 891 O O . ALA A 1 110 ? -40.703 -26.431 43.145 1.00 52.16 110 ALA A O 1
ATOM 892 N N . ASP A 1 111 ? -38.774 -27.599 43.033 1.00 56.62 111 ASP A N 1
ATOM 893 C CA . ASP A 1 111 ? -38.923 -28.286 41.733 1.00 56.62 111 ASP A CA 1
ATOM 894 C C . ASP A 1 111 ? -38.270 -27.647 40.494 1.00 56.62 111 ASP A C 1
ATOM 896 O O . ASP A 1 111 ? -38.446 -28.147 39.381 1.00 56.62 111 ASP A O 1
ATOM 900 N N . LYS A 1 112 ? -37.419 -26.623 40.639 1.00 60.34 112 LYS A N 1
ATOM 901 C CA . LYS A 1 112 ? -36.488 -26.258 39.552 1.00 60.34 112 LYS A CA 1
ATOM 902 C C . LYS A 1 112 ? -35.135 -26.948 39.778 1.00 60.34 112 LYS A C 1
ATOM 904 O O . LYS A 1 112 ? -34.597 -26.838 40.880 1.00 60.34 112 LYS A O 1
ATOM 909 N N . PRO A 1 113 ? -34.562 -27.663 38.782 1.00 63.28 113 PRO A N 1
ATOM 910 C CA . PRO A 1 113 ? -33.199 -28.190 38.901 1.00 63.28 113 PRO A CA 1
ATOM 911 C C . PRO A 1 113 ? -32.247 -27.032 39.209 1.00 63.28 113 PRO A C 1
ATOM 913 O O . PRO A 1 113 ? -32.536 -25.917 38.783 1.00 63.28 113 PRO A O 1
ATOM 916 N N . LEU A 1 114 ? -31.145 -27.283 39.934 1.00 62.69 114 LEU A N 1
ATOM 917 C CA . LEU A 1 114 ? -30.170 -26.257 40.336 1.00 62.69 114 LEU A CA 1
ATOM 918 C C . LEU A 1 114 ? -29.745 -25.417 39.122 1.00 62.69 114 LEU A C 1
ATOM 920 O O . LEU A 1 114 ? -28.848 -25.784 38.362 1.00 62.69 114 LEU A O 1
ATOM 924 N N . GLN A 1 115 ? -30.424 -24.291 38.931 1.00 64.56 115 GLN A N 1
ATOM 925 C CA . GLN A 1 115 ? -30.131 -23.332 37.890 1.00 64.56 115 GLN A CA 1
ATOM 926 C C . GLN A 1 115 ? -29.142 -22.342 38.473 1.00 64.56 115 GLN A C 1
ATOM 928 O O . GLN A 1 115 ? -29.291 -21.839 39.587 1.00 64.56 115 GLN A O 1
ATOM 933 N N . ARG A 1 116 ? -28.077 -22.111 37.715 1.00 75.69 116 ARG A N 1
ATOM 934 C CA . ARG A 1 116 ? -27.081 -21.111 38.053 1.00 75.69 116 ARG A CA 1
ATOM 935 C C . ARG A 1 116 ? -27.791 -19.749 38.072 1.00 75.69 116 ARG A C 1
ATOM 937 O O . ARG A 1 116 ? -28.498 -19.444 37.118 1.00 75.69 116 ARG A O 1
ATOM 944 N N . GLY A 1 117 ? -27.643 -18.980 39.154 1.00 74.94 117 GLY A N 1
ATOM 945 C CA . GLY A 1 117 ? -28.289 -17.670 39.291 1.00 74.94 117 GLY A CA 1
ATOM 946 C C . GLY A 1 117 ? -28.032 -16.779 38.073 1.00 74.94 117 GLY A C 1
ATOM 947 O O . GLY A 1 117 ? -26.958 -16.854 37.478 1.00 74.94 117 GLY A O 1
ATOM 948 N N . GLU A 1 118 ? -29.011 -15.956 37.696 1.00 69.81 118 GLU A N 1
ATOM 949 C CA . GLU A 1 118 ? -28.978 -15.141 36.469 1.00 69.81 118 GLU A CA 1
ATOM 950 C C . GLU A 1 118 ? -27.718 -14.261 36.379 1.00 69.81 118 GLU A C 1
ATOM 952 O O . GLU A 1 118 ? -27.112 -14.162 35.315 1.00 69.81 118 GLU A O 1
ATOM 957 N N . TRP A 1 119 ? -27.228 -13.765 37.520 1.00 72.81 119 TRP A N 1
ATOM 958 C CA . TRP A 1 119 ? -25.968 -13.020 37.660 1.00 72.81 119 TRP A CA 1
ATOM 959 C C . TRP A 1 119 ? -24.700 -13.796 37.252 1.00 72.81 119 TRP A C 1
ATOM 961 O O . TRP A 1 119 ? -23.654 -13.197 37.015 1.00 72.81 119 TRP A O 1
ATOM 971 N N . MET A 1 120 ? -24.761 -15.128 37.185 1.00 72.06 120 MET A N 1
ATOM 972 C CA . MET A 1 120 ? -23.662 -15.981 36.721 1.00 72.06 120 MET A CA 1
ATOM 973 C C . MET A 1 120 ? -23.804 -16.430 35.260 1.00 72.06 120 MET A C 1
ATOM 975 O O . MET A 1 120 ? -22.874 -17.035 34.723 1.00 72.06 120 MET A O 1
ATOM 979 N N . LEU A 1 121 ? -24.971 -16.231 34.643 1.00 68.62 121 LEU A N 1
ATOM 980 C CA . LEU A 1 121 ? -25.234 -16.601 33.248 1.00 68.62 121 LEU A CA 1
ATOM 981 C C . LEU A 1 121 ? -25.186 -15.383 32.328 1.00 68.62 121 LEU A C 1
ATOM 983 O O . LEU A 1 121 ? -24.768 -15.497 31.176 1.00 68.62 121 LEU A O 1
ATOM 987 N N . VAL A 1 122 ? -25.588 -14.226 32.848 1.00 71.12 122 VAL A N 1
ATOM 988 C CA . VAL A 1 122 ? -25.689 -12.980 32.102 1.00 71.12 122 VAL A CA 1
ATOM 989 C C . VAL A 1 122 ? -24.743 -11.968 32.749 1.00 71.12 122 VAL A C 1
ATOM 991 O O . VAL A 1 122 ? -24.878 -11.695 33.944 1.00 71.12 122 VAL A O 1
ATOM 994 N N . PRO A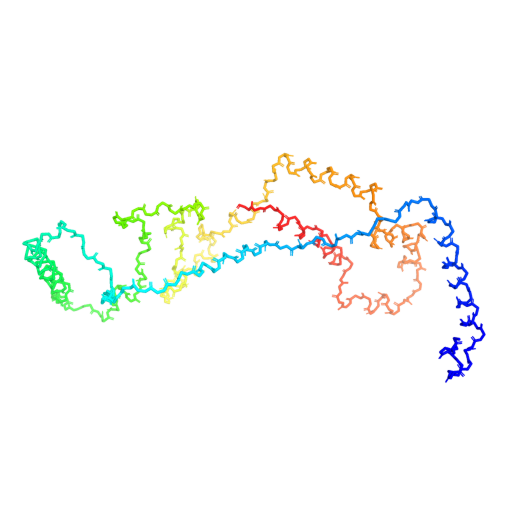 1 123 ? -23.750 -11.429 32.015 1.00 72.94 123 PRO A N 1
ATOM 995 C CA . PRO A 1 123 ? -22.990 -10.292 32.519 1.00 72.94 123 PRO A CA 1
ATOM 996 C C . PRO A 1 123 ? -23.961 -9.141 32.820 1.00 72.94 123 PRO A C 1
ATOM 998 O O . PRO A 1 123 ? -24.931 -8.984 32.078 1.00 72.94 123 PRO A O 1
ATOM 1001 N N . PRO A 1 124 ? -23.720 -8.341 33.875 1.00 71.75 124 PRO A N 1
ATOM 1002 C CA . PRO A 1 124 ? -24.591 -7.219 34.199 1.00 71.75 124 PRO A CA 1
ATOM 1003 C C . PRO A 1 124 ? -24.785 -6.343 32.962 1.00 71.75 124 PRO A C 1
ATOM 1005 O O . PRO A 1 124 ? -23.837 -6.121 32.198 1.00 71.75 124 PRO A O 1
ATOM 1008 N N . GLU A 1 125 ? -26.021 -5.886 32.755 1.00 65.56 125 GLU A N 1
ATOM 1009 C CA . GLU A 1 125 ? -26.346 -5.009 31.638 1.00 65.56 125 GLU A CA 1
ATOM 1010 C C . GLU A 1 125 ? -25.382 -3.826 31.656 1.00 65.56 125 GLU A C 1
ATOM 1012 O O . GLU A 1 125 ? -25.141 -3.213 32.698 1.00 65.56 125 GLU A O 1
ATOM 1017 N N . SER A 1 126 ? -24.780 -3.515 30.508 1.00 62.19 126 SER A N 1
ATOM 1018 C CA . SER A 1 126 ? -23.929 -2.340 30.387 1.00 62.19 126 SER A CA 1
ATOM 1019 C C . SER A 1 126 ? -24.813 -1.095 30.345 1.00 62.19 126 SER A C 1
ATOM 1021 O O . SER A 1 126 ? -24.902 -0.426 29.315 1.00 62.19 126 SER A O 1
ATOM 1023 N N . THR A 1 127 ? -25.496 -0.790 31.448 1.00 59.34 127 THR A N 1
ATOM 1024 C CA . THR A 1 127 ? -26.025 0.544 31.695 1.00 59.34 127 THR A CA 1
ATOM 1025 C C . THR A 1 127 ? -24.807 1.451 31.718 1.00 59.34 127 THR A C 1
ATOM 1027 O O . THR A 1 127 ? -23.958 1.365 32.609 1.00 59.34 127 THR A O 1
ATOM 1030 N N . PHE A 1 128 ? -24.641 2.227 30.649 1.00 58.62 128 PHE A N 1
ATOM 1031 C CA . PHE A 1 128 ? -23.577 3.208 30.529 1.00 58.62 128 PHE A CA 1
ATOM 1032 C C . PHE A 1 128 ? -23.550 4.026 31.826 1.00 58.62 128 PHE A C 1
ATOM 1034 O O . PHE A 1 128 ? -24.580 4.562 32.222 1.00 58.62 128 PHE A O 1
ATOM 1041 N N . LEU A 1 129 ? -22.394 4.085 32.497 1.00 57.12 129 LEU A N 1
ATOM 1042 C CA . LEU A 1 129 ? -22.123 4.872 33.713 1.00 57.12 129 LEU A CA 1
ATOM 1043 C C . LEU A 1 129 ? -22.228 6.401 33.444 1.00 57.12 129 LEU A C 1
ATOM 1045 O O . LEU A 1 129 ? -21.352 7.177 33.809 1.00 57.12 129 LEU A O 1
ATOM 1049 N N . GLY A 1 130 ? -23.257 6.843 32.721 1.00 56.06 130 GLY A N 1
ATOM 1050 C CA . GLY A 1 130 ? -23.514 8.230 32.340 1.00 56.06 130 GLY A CA 1
ATOM 1051 C C . GLY A 1 130 ? -24.509 8.946 33.248 1.00 56.06 130 GLY A C 1
ATOM 1052 O O . GLY A 1 130 ? -24.659 10.153 33.117 1.00 56.06 130 GLY A O 1
ATOM 1053 N N . GLU A 1 131 ? -25.158 8.239 34.174 1.00 56.84 131 GLU A N 1
ATOM 1054 C CA . GLU A 1 131 ? -26.121 8.812 35.123 1.00 56.84 131 GLU A CA 1
ATOM 1055 C C . GLU A 1 131 ? -25.543 8.861 36.544 1.00 56.84 131 GLU A C 1
ATOM 1057 O O . GLU A 1 131 ? -26.168 8.465 37.522 1.00 56.84 131 GLU A O 1
ATOM 1062 N N . THR A 1 132 ? -24.307 9.336 36.685 1.00 55.41 132 THR A N 1
ATOM 1063 C CA . THR A 1 132 ? -23.812 9.797 37.988 1.00 55.41 132 THR A CA 1
ATOM 1064 C C . THR A 1 132 ? -24.226 11.263 38.184 1.00 55.41 132 THR A C 1
ATOM 1066 O O . THR A 1 132 ? -24.110 12.040 37.233 1.00 55.41 132 THR A O 1
ATOM 1069 N N . PRO A 1 133 ? -24.652 11.706 39.387 1.00 60.38 133 PRO A N 1
ATOM 1070 C CA . PRO A 1 133 ? -25.134 13.077 39.637 1.00 60.38 133 PRO A CA 1
ATOM 1071 C C . PRO A 1 133 ? -24.072 14.170 39.421 1.00 60.38 133 PRO A C 1
ATOM 1073 O O . PRO A 1 133 ? -24.381 15.360 39.437 1.00 60.38 133 PRO A O 1
ATOM 1076 N N . THR A 1 134 ? -22.822 13.793 39.161 1.00 60.59 134 THR A N 1
ATOM 1077 C CA . THR A 1 134 ? -21.773 14.685 38.680 1.00 60.59 134 THR A CA 1
ATOM 1078 C C . THR A 1 134 ? -21.549 14.433 37.190 1.00 60.59 134 THR A C 1
ATOM 1080 O O . THR A 1 134 ? -20.705 13.644 36.773 1.00 60.59 134 THR A O 1
ATOM 1083 N N . ASN A 1 135 ? -22.332 15.123 36.357 1.00 56.84 135 ASN A N 1
ATOM 1084 C CA . ASN A 1 135 ? -22.137 15.194 34.909 1.00 56.84 135 ASN A CA 1
ATOM 1085 C C . ASN A 1 135 ? -20.794 15.876 34.582 1.00 56.84 135 ASN A C 1
ATOM 1087 O O . ASN A 1 135 ? -20.739 17.033 34.156 1.00 56.84 135 ASN A O 1
ATOM 1091 N N . MET A 1 136 ? -19.679 15.168 34.773 1.00 57.56 136 MET A N 1
ATOM 1092 C CA . MET A 1 136 ? -18.401 15.548 34.193 1.00 57.56 136 MET A CA 1
ATOM 1093 C C . MET A 1 136 ? -18.543 15.391 32.685 1.00 57.56 136 MET A C 1
ATOM 1095 O O . MET A 1 136 ? -18.443 14.300 32.131 1.00 57.56 136 MET A O 1
ATOM 1099 N N . ARG A 1 137 ? -18.821 16.519 32.029 1.00 60.31 137 ARG A N 1
ATOM 1100 C CA . ARG A 1 137 ? -18.883 16.691 30.579 1.00 60.31 137 ARG A CA 1
ATOM 1101 C C . ARG A 1 137 ? -17.547 16.262 29.974 1.00 60.31 137 ARG A C 1
ATOM 1103 O O . ARG A 1 137 ? -16.645 17.077 29.781 1.00 60.31 137 ARG A O 1
ATOM 1110 N N . SER A 1 138 ? -17.403 14.965 29.713 1.00 58.75 138 SER A N 1
ATOM 1111 C CA . SER A 1 138 ? -16.214 14.377 29.116 1.00 58.75 138 SER A CA 1
ATOM 1112 C C . SER A 1 138 ? -15.975 15.053 27.771 1.00 58.75 138 SER A C 1
ATOM 1114 O O . SER A 1 138 ? -16.769 14.935 26.834 1.00 58.75 138 SER A O 1
ATOM 1116 N N . ARG A 1 139 ? -14.893 15.826 27.691 1.00 61.06 139 ARG A N 1
ATOM 1117 C CA . ARG A 1 139 ? -14.461 16.520 26.480 1.00 61.06 139 ARG A CA 1
ATOM 1118 C C . ARG A 1 139 ? -14.080 15.473 25.426 1.00 61.06 139 ARG A C 1
ATOM 1120 O O . ARG A 1 139 ? -13.028 14.859 25.506 1.00 61.06 139 ARG A O 1
ATOM 1127 N N . GLN A 1 140 ? -14.972 15.287 24.455 1.00 63.50 140 GLN A N 1
ATOM 1128 C CA . GLN A 1 140 ? -14.714 14.917 23.053 1.00 63.50 140 GLN A CA 1
ATOM 1129 C C . GLN A 1 140 ? -13.892 13.648 22.735 1.00 63.50 140 GLN A C 1
ATOM 1131 O O . GLN A 1 140 ? -13.401 13.525 21.619 1.00 63.50 140 GLN A O 1
ATOM 1136 N N . PHE A 1 141 ? -13.806 12.652 23.619 1.00 58.47 141 PHE A N 1
ATOM 1137 C CA . PHE A 1 141 ? -13.267 11.333 23.249 1.00 58.47 141 PHE A CA 1
ATOM 1138 C C . PHE A 1 141 ? -14.309 10.231 23.438 1.00 58.47 141 PHE A C 1
ATOM 1140 O O . PHE A 1 141 ? -14.143 9.370 24.296 1.00 58.47 141 PHE A O 1
ATOM 1147 N N . LYS A 1 142 ? -15.392 10.316 22.645 1.00 55.50 142 LYS A N 1
ATOM 1148 C CA . LYS A 1 142 ? -16.257 9.238 22.100 1.00 55.50 142 LYS A CA 1
ATOM 1149 C C . LYS A 1 142 ? -17.641 9.820 21.757 1.00 55.50 142 LYS A C 1
ATOM 1151 O O . LYS A 1 142 ? -18.470 10.013 22.632 1.00 55.50 142 LYS A O 1
ATOM 1156 N N . GLN A 1 143 ? -17.889 10.084 20.470 1.00 57.28 143 GLN A N 1
ATOM 1157 C CA . GLN A 1 143 ? -19.199 10.498 19.919 1.00 57.28 143 GLN A CA 1
ATOM 1158 C C . GLN A 1 143 ? -20.081 9.309 19.492 1.00 57.28 143 GLN A C 1
ATOM 1160 O O . GLN A 1 143 ? -21.112 9.485 18.854 1.00 57.28 143 GLN A O 1
ATOM 1165 N N . ARG A 1 144 ? -19.681 8.075 19.808 1.00 59.22 144 ARG A N 1
ATOM 1166 C CA . ARG A 1 144 ? -20.483 6.887 19.514 1.00 59.22 144 ARG A CA 1
ATOM 1167 C C . ARG A 1 144 ? -20.914 6.257 20.826 1.00 59.22 144 ARG A C 1
ATOM 1169 O O . ARG A 1 144 ? -20.113 5.590 21.478 1.00 59.22 144 ARG A O 1
ATOM 1176 N N . ALA A 1 145 ? -22.173 6.486 21.194 1.00 57.00 145 ALA A N 1
ATOM 1177 C CA . ALA A 1 145 ? -22.886 5.582 22.079 1.00 57.00 145 ALA A CA 1
ATOM 1178 C C . ALA A 1 145 ? -22.904 4.225 21.368 1.00 57.00 145 ALA A C 1
ATOM 1180 O O . ALA A 1 145 ? -23.508 4.070 20.308 1.00 57.00 145 ALA A O 1
ATOM 1181 N N . HIS A 1 146 ? -22.116 3.280 21.865 1.00 55.31 146 HIS A N 1
ATOM 1182 C CA . HIS A 1 146 ? -22.226 1.908 21.409 1.00 55.31 146 HIS A CA 1
ATOM 1183 C C . HIS A 1 146 ? -23.573 1.405 21.923 1.00 55.31 146 HIS A C 1
ATOM 1185 O O . HIS A 1 146 ? -23.758 1.360 23.137 1.00 55.31 146 HIS A O 1
ATOM 1191 N N . ASP A 1 147 ? -24.507 1.065 21.030 1.00 57.44 147 ASP A N 1
ATOM 1192 C CA . ASP A 1 147 ? -25.767 0.450 21.453 1.00 57.44 147 ASP A CA 1
ATOM 1193 C C . ASP A 1 147 ? -25.429 -0.823 22.239 1.00 57.44 147 ASP A C 1
ATOM 1195 O O . ASP A 1 147 ? -24.752 -1.705 21.687 1.00 57.44 147 ASP A O 1
ATOM 1199 N N . PRO A 1 148 ? -25.857 -0.947 23.506 1.00 57.25 148 PRO A N 1
ATOM 1200 C CA . PRO A 1 148 ? -25.661 -2.175 24.268 1.00 57.25 148 PRO A CA 1
ATOM 1201 C C . PRO A 1 148 ? -26.380 -3.357 23.594 1.00 57.25 148 PRO A C 1
ATOM 1203 O O . PRO A 1 148 ? -25.886 -4.478 23.651 1.00 57.25 148 PRO A O 1
ATOM 1206 N N . GLU A 1 149 ? -27.458 -3.095 22.844 1.00 57.50 149 GLU A N 1
ATOM 1207 C CA . GLU A 1 149 ? -28.186 -4.088 22.040 1.00 57.50 149 GLU A CA 1
ATOM 1208 C C . GLU A 1 149 ? -27.394 -4.633 20.838 1.00 57.50 149 GLU A C 1
ATOM 1210 O O . GLU A 1 149 ? -27.664 -5.737 20.368 1.00 57.50 149 GLU A O 1
ATOM 1215 N N . LYS A 1 150 ? -26.409 -3.886 20.314 1.00 58.69 150 LYS A N 1
ATOM 1216 C CA . LYS A 1 150 ? -25.635 -4.308 19.127 1.00 58.69 150 LYS A CA 1
ATOM 1217 C C . LYS A 1 150 ? -24.447 -5.203 19.461 1.00 58.69 150 LYS A C 1
ATOM 1219 O O . LYS A 1 150 ? -23.857 -5.791 18.551 1.00 58.69 150 LYS A O 1
ATOM 1224 N N . LYS A 1 151 ? -24.088 -5.333 20.740 1.00 61.72 151 LYS A N 1
ATOM 1225 C CA . LYS A 1 151 ? -23.003 -6.216 21.165 1.00 61.72 151 LYS A CA 1
ATOM 1226 C C . LYS A 1 151 ? -23.569 -7.592 21.496 1.00 61.72 151 LYS A C 1
ATOM 1228 O O . LYS A 1 151 ? -24.002 -7.844 22.616 1.00 61.72 151 LYS A O 1
ATOM 1233 N N . ASP A 1 152 ? -23.577 -8.481 20.506 1.00 60.47 152 ASP A N 1
ATOM 1234 C CA . ASP A 1 152 ? -24.012 -9.861 20.703 1.00 60.47 152 ASP A CA 1
ATOM 1235 C C . ASP A 1 152 ? -22.961 -10.614 21.538 1.00 60.47 152 ASP A C 1
ATOM 1237 O O . ASP A 1 152 ? -22.020 -11.222 21.030 1.00 60.47 152 ASP A O 1
ATOM 1241 N N . ASN A 1 153 ? -23.090 -10.531 22.863 1.00 65.62 153 ASN A N 1
ATOM 1242 C CA . ASN A 1 153 ? -22.244 -11.267 23.803 1.00 65.62 153 ASN A CA 1
ATOM 1243 C C . ASN A 1 153 ? -22.636 -12.761 23.875 1.00 65.62 153 ASN A C 1
ATOM 1245 O O . ASN A 1 153 ? -21.981 -13.531 24.582 1.00 65.62 153 ASN A O 1
ATOM 1249 N N . SER A 1 154 ? -23.674 -13.186 23.132 1.00 65.62 154 SER A N 1
ATOM 1250 C CA . SER A 1 154 ? -24.216 -14.550 23.147 1.00 65.62 154 SER A CA 1
ATOM 1251 C C . SER A 1 154 ? -23.215 -15.604 22.680 1.00 65.62 154 SER A C 1
ATOM 1253 O O . SER A 1 154 ? -23.418 -16.782 22.959 1.00 65.62 154 SER A O 1
ATOM 1255 N N . LEU A 1 155 ? -22.138 -15.224 21.982 1.00 68.81 155 LEU A N 1
ATOM 1256 C CA . LEU A 1 155 ? -21.166 -16.181 21.447 1.00 68.81 155 LEU A CA 1
ATOM 1257 C C . LEU A 1 155 ? -20.383 -16.919 22.549 1.00 68.81 155 LEU A C 1
ATOM 1259 O O . LEU A 1 155 ? -19.955 -18.054 22.345 1.00 68.81 155 LEU A O 1
ATOM 1263 N N . TRP A 1 156 ? -20.198 -16.290 23.714 1.00 71.56 156 TRP A N 1
ATOM 1264 C CA . TRP A 1 156 ? -19.469 -16.885 24.841 1.00 71.56 156 TRP A CA 1
ATOM 1265 C C . TRP A 1 156 ? -20.398 -17.501 25.901 1.00 71.56 156 TRP A C 1
ATOM 1267 O O . TRP A 1 156 ? -19.991 -18.418 26.610 1.00 71.56 156 TRP A O 1
ATOM 1277 N N . THR A 1 157 ? -21.650 -17.050 26.001 1.00 68.38 157 THR A N 1
ATOM 1278 C CA . THR A 1 157 ? -22.643 -17.564 26.968 1.00 68.38 157 THR A CA 1
ATOM 1279 C C . THR A 1 157 ? -23.565 -18.646 26.388 1.00 68.38 157 THR A C 1
ATOM 1281 O O . THR A 1 157 ? -24.500 -19.083 27.054 1.00 68.38 157 THR A O 1
ATOM 1284 N N . GLU A 1 158 ? -23.302 -19.108 25.162 1.00 74.62 158 GLU A N 1
ATOM 1285 C CA . GLU A 1 158 ? -24.123 -20.091 24.447 1.00 74.62 158 GLU A CA 1
ATOM 1286 C C . GLU A 1 158 ? -24.135 -21.464 25.148 1.00 74.62 158 GLU A C 1
ATOM 1288 O O . GLU A 1 158 ? -23.084 -22.083 25.360 1.00 74.62 158 GLU A O 1
ATOM 1293 N N . THR A 1 159 ? -25.326 -21.986 25.462 1.00 81.75 159 THR A N 1
ATOM 1294 C CA . THR A 1 159 ? -25.464 -23.366 25.953 1.00 81.75 159 THR A CA 1
ATOM 1295 C C . THR A 1 159 ? -25.206 -24.380 24.822 1.00 81.75 159 THR A C 1
ATOM 1297 O O . THR A 1 159 ? -25.309 -24.042 23.639 1.00 81.75 159 THR A O 1
ATOM 1300 N N . PRO A 1 160 ? -24.884 -25.657 25.118 1.00 80.88 160 PRO A N 1
ATOM 1301 C CA . PRO A 1 160 ? -24.658 -26.664 24.076 1.00 80.88 160 PRO A CA 1
ATOM 1302 C C . PRO A 1 160 ? -25.856 -26.869 23.134 1.00 80.88 160 PRO A C 1
ATOM 1304 O O . PRO A 1 160 ? -25.656 -27.139 21.949 1.00 80.88 160 PRO A O 1
ATOM 1307 N N . ALA A 1 161 ? -27.082 -26.716 23.644 1.00 81.44 161 ALA A N 1
ATOM 1308 C CA . ALA A 1 161 ? -28.305 -26.797 22.848 1.00 81.44 161 ALA A CA 1
ATOM 1309 C C . ALA A 1 161 ? -28.438 -25.592 21.903 1.00 81.44 161 ALA A C 1
ATOM 1311 O O . ALA A 1 161 ? -28.711 -25.759 20.714 1.00 81.44 161 ALA A O 1
ATOM 1312 N N . ASP A 1 162 ? -28.143 -24.389 22.396 1.00 80.25 162 ASP A N 1
ATOM 1313 C CA . ASP A 1 162 ? -28.181 -23.166 21.588 1.00 80.25 162 ASP A CA 1
ATOM 1314 C C . ASP A 1 162 ? -27.130 -23.195 20.472 1.00 80.25 162 ASP A C 1
ATOM 1316 O O . ASP A 1 162 ? -27.426 -22.834 19.332 1.00 80.25 162 ASP A O 1
ATOM 1320 N N . ARG A 1 163 ? -25.951 -23.768 20.752 1.00 81.00 163 ARG A N 1
ATOM 1321 C CA . ARG A 1 163 ? -24.887 -23.976 19.758 1.00 81.00 163 ARG A CA 1
ATOM 1322 C C . ARG A 1 163 ? -25.326 -24.870 18.607 1.00 81.00 163 ARG A C 1
ATOM 1324 O O . ARG A 1 163 ? -24.978 -24.607 17.455 1.00 81.00 163 ARG A O 1
ATOM 1331 N N . GLN A 1 164 ? -26.082 -25.928 18.892 1.00 85.19 164 GLN A N 1
ATOM 1332 C CA . GLN A 1 164 ? -26.629 -26.800 17.850 1.00 85.19 164 GLN A CA 1
ATOM 1333 C C . GLN A 1 164 ? -27.669 -26.064 17.003 1.00 85.19 164 GLN A C 1
ATOM 1335 O O . GLN A 1 164 ? -27.634 -26.160 15.776 1.00 85.19 164 GLN A O 1
ATOM 1340 N N . ILE A 1 165 ? -28.538 -25.272 17.636 1.00 82.75 165 ILE A N 1
ATOM 1341 C CA . ILE A 1 165 ? -29.525 -24.438 16.942 1.00 82.75 165 ILE A CA 1
ATOM 1342 C C . ILE A 1 165 ? -28.824 -23.404 16.051 1.00 82.75 165 ILE A C 1
ATOM 1344 O O . ILE A 1 165 ? -29.248 -23.183 14.916 1.00 82.75 165 ILE A O 1
ATOM 1348 N N . ARG A 1 166 ? -27.729 -22.794 16.517 1.00 80.88 166 ARG A N 1
ATOM 1349 C CA . ARG A 1 166 ? -26.932 -21.856 15.719 1.00 80.88 166 ARG A CA 1
ATOM 1350 C C . ARG A 1 166 ? -26.275 -22.537 14.524 1.00 80.88 166 ARG A C 1
ATOM 1352 O O . ARG A 1 166 ? -26.424 -22.041 13.413 1.00 80.88 166 ARG A O 1
ATOM 1359 N N . LEU A 1 167 ? -25.624 -23.684 14.720 1.00 82.06 167 LEU A N 1
ATOM 1360 C CA . LEU A 1 167 ? -25.029 -24.460 13.624 1.00 82.06 167 LEU A CA 1
ATOM 1361 C C . LEU A 1 167 ? -26.078 -24.836 12.566 1.00 82.06 167 LEU A C 1
ATOM 1363 O O . LEU A 1 167 ? -25.833 -24.689 11.371 1.00 82.06 167 LEU A O 1
ATOM 1367 N N . GLN A 1 168 ? -27.276 -25.251 12.986 1.00 83.56 168 GLN A N 1
ATOM 1368 C CA . GLN A 1 168 ? -28.381 -25.545 12.068 1.00 83.56 168 GLN A CA 1
ATOM 1369 C C . GLN A 1 168 ? -28.872 -24.294 11.316 1.00 83.56 168 GLN A C 1
ATOM 1371 O O . GLN A 1 168 ? -29.130 -24.356 10.112 1.00 83.56 168 GLN A O 1
ATOM 1376 N N . LYS A 1 169 ? -28.957 -23.139 11.987 1.00 81.56 169 LYS A N 1
ATOM 1377 C CA . LYS A 1 169 ? -29.323 -21.850 11.367 1.00 81.56 169 LYS A CA 1
ATOM 1378 C C . LYS A 1 169 ? -28.261 -21.341 10.382 1.00 81.56 169 LYS A C 1
ATOM 1380 O O . LYS A 1 169 ? -28.605 -20.808 9.331 1.00 81.56 169 LYS A O 1
ATOM 1385 N N . GLU A 1 170 ? -26.978 -21.562 10.670 1.00 77.69 170 GLU A N 1
ATOM 1386 C CA . GLU A 1 170 ? -25.866 -21.234 9.768 1.00 77.69 170 GLU A CA 1
ATOM 1387 C C . GLU A 1 170 ? -25.886 -22.100 8.499 1.00 77.69 170 GLU A C 1
ATOM 1389 O O . GLU A 1 170 ? -25.734 -21.571 7.397 1.00 77.69 170 GLU A O 1
ATOM 1394 N N . ILE A 1 171 ? -26.139 -23.409 8.637 1.00 78.56 171 ILE A N 1
ATOM 1395 C CA . ILE A 1 171 ? -26.251 -24.351 7.508 1.00 78.56 171 ILE A CA 1
ATOM 1396 C C . ILE A 1 171 ? -27.461 -24.021 6.623 1.00 78.56 171 ILE A C 1
ATOM 1398 O O . ILE A 1 171 ? -27.382 -24.119 5.401 1.00 78.56 171 ILE A O 1
ATOM 1402 N N . THR A 1 172 ? -28.570 -23.583 7.221 1.00 78.94 172 THR A N 1
ATOM 1403 C CA . THR A 1 172 ? -29.783 -23.159 6.496 1.00 78.94 172 THR A CA 1
ATOM 1404 C C . THR A 1 172 ? -29.695 -21.733 5.940 1.00 78.94 172 THR A C 1
ATOM 1406 O O . THR A 1 172 ? -30.655 -21.236 5.353 1.00 78.94 172 THR A O 1
ATOM 1409 N N . GLY A 1 173 ? -28.544 -21.066 6.084 1.00 65.44 173 GLY A N 1
ATOM 1410 C CA . GLY A 1 173 ? -28.286 -19.745 5.511 1.00 65.44 173 GLY A CA 1
ATOM 1411 C C . GLY A 1 173 ? -28.969 -18.586 6.240 1.00 65.44 173 GLY A C 1
ATOM 1412 O O . GLY A 1 173 ? -28.803 -17.437 5.832 1.00 65.44 173 GLY A O 1
ATOM 1413 N N . GLN A 1 174 ? -29.675 -18.843 7.346 1.00 62.84 174 GLN A N 1
ATOM 1414 C CA . GLN A 1 174 ? -30.190 -17.802 8.232 1.00 62.84 174 GLN A CA 1
ATOM 1415 C C . GLN A 1 174 ? -29.065 -17.291 9.136 1.00 62.84 174 GLN A C 1
ATOM 1417 O O . GLN A 1 174 ? -29.033 -17.524 10.346 1.00 62.84 174 GLN A O 1
ATOM 1422 N N . LYS A 1 175 ? -28.104 -16.586 8.535 1.00 58.34 175 LYS A N 1
ATOM 1423 C CA . LYS A 1 175 ? -27.104 -15.839 9.298 1.00 58.34 175 LYS A CA 1
ATOM 1424 C C . LYS A 1 175 ? -27.828 -14.761 10.106 1.00 58.34 175 LYS A C 1
ATOM 1426 O O . LYS A 1 175 ? -28.629 -14.005 9.555 1.00 58.34 175 LYS A O 1
ATOM 1431 N N . ARG A 1 176 ? -27.549 -14.669 11.412 1.00 57.94 176 ARG A N 1
ATOM 1432 C CA . ARG A 1 176 ? -27.924 -13.477 12.187 1.00 57.94 176 ARG A CA 1
ATOM 1433 C C . ARG A 1 176 ? -27.271 -12.267 11.509 1.00 57.94 176 ARG A C 1
ATOM 1435 O O . ARG A 1 176 ? -26.138 -12.374 11.045 1.00 57.94 176 ARG A O 1
ATOM 1442 N N . LYS A 1 177 ? -27.980 -11.136 11.450 1.00 52.12 177 LYS A N 1
ATOM 1443 C CA . LYS A 1 177 ? -27.501 -9.845 10.914 1.00 52.12 177 LYS A CA 1
ATOM 1444 C C . LYS A 1 177 ? -26.400 -9.222 11.791 1.00 52.12 177 LYS A C 1
ATOM 1446 O O . LYS A 1 177 ? -26.483 -8.052 12.150 1.00 52.12 177 LYS A O 1
ATOM 1451 N N . HIS A 1 178 ? -25.414 -10.001 12.219 1.00 47.62 178 HIS A N 1
ATOM 1452 C CA . HIS A 1 178 ? -24.332 -9.499 13.048 1.00 47.62 178 HIS A CA 1
ATOM 1453 C C . HIS A 1 178 ? -23.106 -9.219 12.170 1.00 47.62 178 HIS A C 1
ATOM 1455 O O . HIS A 1 178 ? -22.494 -10.123 11.606 1.00 47.62 178 HIS A O 1
ATOM 1461 N N . GLU A 1 179 ? -22.861 -7.919 11.986 1.00 53.59 179 GLU A N 1
ATOM 1462 C CA . GLU A 1 179 ? -21.532 -7.298 11.880 1.00 53.59 179 GLU A CA 1
ATOM 1463 C C . GLU A 1 179 ? -20.593 -7.750 10.747 1.00 53.59 179 GLU A C 1
ATOM 1465 O O . GLU A 1 179 ? -19.379 -7.750 10.905 1.00 53.59 179 GLU A O 1
ATOM 1470 N N . LYS A 1 180 ? -21.112 -8.089 9.562 1.00 49.50 180 LYS A N 1
ATOM 1471 C CA . LYS A 1 180 ? -20.253 -8.205 8.362 1.00 49.50 180 LYS A CA 1
ATOM 1472 C C . LYS A 1 180 ? -20.486 -7.161 7.282 1.00 49.50 180 LYS A C 1
ATOM 1474 O O . LYS A 1 180 ? -19.708 -7.088 6.348 1.00 49.50 180 LYS A O 1
ATOM 1479 N N . GLU A 1 181 ? -21.514 -6.331 7.416 1.00 50.62 181 GLU A N 1
ATOM 1480 C CA . GLU A 1 181 ? -21.868 -5.367 6.364 1.00 50.62 181 GLU A CA 1
ATOM 1481 C C . GLU A 1 181 ? -21.330 -3.950 6.618 1.00 50.62 181 GLU A C 1
ATOM 1483 O O . GLU A 1 181 ? -21.215 -3.183 5.676 1.00 50.62 181 GLU A O 1
ATOM 1488 N N . MET A 1 182 ? -20.946 -3.591 7.850 1.00 51.44 182 MET A N 1
ATOM 1489 C CA . MET A 1 182 ? -20.497 -2.219 8.169 1.00 51.44 182 MET A CA 1
ATOM 1490 C C . MET A 1 182 ? -18.984 -1.990 7.999 1.00 51.44 182 MET A C 1
ATOM 1492 O O . MET A 1 182 ? -18.543 -0.843 7.914 1.00 51.44 182 MET A O 1
ATOM 1496 N N . ASP A 1 183 ? -18.179 -3.054 7.947 1.00 54.09 183 ASP A N 1
ATOM 1497 C CA . ASP A 1 183 ? -16.717 -2.939 7.839 1.00 54.09 183 ASP A CA 1
ATOM 1498 C C . ASP A 1 183 ? -16.181 -3.045 6.408 1.00 54.09 183 ASP A C 1
ATOM 1500 O O . ASP A 1 183 ? -15.095 -2.521 6.141 1.00 54.09 183 ASP A O 1
ATOM 1504 N N . ASP A 1 184 ? -16.958 -3.633 5.494 1.00 57.03 184 ASP A N 1
ATOM 1505 C CA . ASP A 1 184 ? -16.600 -3.802 4.080 1.00 57.03 184 ASP A CA 1
ATOM 1506 C C . ASP A 1 184 ? -17.047 -2.624 3.195 1.00 57.03 184 ASP A C 1
ATOM 1508 O O . ASP A 1 184 ? -16.724 -2.585 2.004 1.00 57.03 184 ASP A O 1
ATOM 1512 N N . ASP A 1 185 ? -17.750 -1.633 3.757 1.00 64.50 185 ASP A N 1
ATOM 1513 C CA . ASP A 1 185 ? -18.077 -0.415 3.023 1.00 64.50 185 ASP A CA 1
ATOM 1514 C C . ASP A 1 185 ? -16.779 0.341 2.679 1.00 64.50 185 ASP A C 1
ATOM 1516 O O . ASP A 1 185 ? -16.022 0.724 3.586 1.00 64.50 185 ASP A O 1
ATOM 1520 N N . PRO A 1 186 ? -16.495 0.585 1.382 1.00 66.25 186 PRO A N 1
ATOM 1521 C CA . PRO A 1 186 ? -15.298 1.305 0.982 1.00 66.25 186 PRO A CA 1
ATOM 1522 C C . PRO A 1 186 ? -15.302 2.684 1.643 1.00 66.25 186 PRO A C 1
ATOM 1524 O O . PRO A 1 186 ? -16.306 3.402 1.609 1.00 66.25 186 PRO A O 1
ATOM 1527 N N . ILE A 1 187 ? -14.172 3.051 2.256 1.00 69.62 187 ILE A N 1
ATOM 1528 C CA . ILE A 1 187 ? -13.986 4.354 2.904 1.00 69.62 187 ILE A CA 1
ATOM 1529 C C . ILE A 1 187 ? -14.328 5.440 1.878 1.00 69.62 187 ILE A C 1
ATOM 1531 O O . ILE A 1 187 ? -13.669 5.568 0.845 1.00 69.62 187 ILE A O 1
ATOM 1535 N N . LYS A 1 188 ? -15.389 6.207 2.143 1.00 76.06 188 LYS A N 1
ATOM 1536 C CA . LYS A 1 188 ? -15.831 7.293 1.264 1.00 76.06 188 LYS A CA 1
ATOM 1537 C C . LYS A 1 188 ? -14.930 8.499 1.503 1.00 76.06 188 LYS A C 1
ATOM 1539 O O . LYS A 1 188 ? -15.104 9.213 2.486 1.00 76.06 188 LYS A O 1
ATOM 1544 N N . TYR A 1 189 ? -13.959 8.707 0.620 1.00 78.56 189 TYR A N 1
ATOM 1545 C CA . TYR A 1 189 ? -13.090 9.882 0.665 1.00 78.56 189 TYR A CA 1
ATOM 1546 C C . TYR A 1 189 ? -13.900 11.161 0.431 1.00 78.56 189 TYR A C 1
ATOM 1548 O O . TYR A 1 189 ? -14.739 11.219 -0.473 1.00 78.56 189 TYR A O 1
ATOM 1556 N N . SER A 1 190 ? -13.637 12.200 1.229 1.00 87.44 190 SER A N 1
ATOM 1557 C CA . SER A 1 190 ? -14.167 13.532 0.944 1.00 87.44 190 SER A CA 1
ATOM 1558 C C . SER A 1 190 ? -13.582 14.037 -0.372 1.00 87.44 190 SER A C 1
ATOM 1560 O O . SER A 1 190 ? -12.427 13.758 -0.697 1.00 87.44 190 SER A O 1
ATOM 1562 N N . ARG A 1 191 ? -14.342 14.849 -1.112 1.00 89.88 191 ARG A N 1
ATOM 1563 C CA . ARG A 1 191 ? -13.844 15.515 -2.327 1.00 89.88 191 ARG A CA 1
ATOM 1564 C C . ARG A 1 191 ? -12.530 16.263 -2.068 1.00 89.88 191 ARG A C 1
ATOM 1566 O O . ARG A 1 191 ? -11.615 16.194 -2.878 1.00 89.88 191 ARG A O 1
ATOM 1573 N N . VAL A 1 192 ? -12.423 16.904 -0.905 1.00 90.81 192 VAL A N 1
ATOM 1574 C CA . VAL A 1 192 ? -11.220 17.634 -0.480 1.00 90.81 192 VAL A CA 1
ATOM 1575 C C . VAL A 1 192 ? -10.019 16.699 -0.305 1.00 90.81 192 VAL A C 1
ATOM 1577 O O . VAL A 1 192 ? -8.892 17.084 -0.606 1.00 90.81 192 VAL A O 1
ATOM 1580 N N . ASP A 1 193 ? -10.238 15.475 0.173 1.00 87.25 193 ASP A N 1
ATOM 1581 C CA . ASP A 1 193 ? -9.162 14.505 0.394 1.00 87.25 193 ASP A CA 1
ATOM 1582 C C . ASP A 1 193 ? -8.639 13.949 -0.932 1.00 87.25 193 ASP A C 1
ATOM 1584 O O . ASP A 1 193 ? -7.430 13.785 -1.096 1.00 87.25 193 ASP A O 1
ATOM 1588 N N . ILE A 1 194 ? -9.531 13.742 -1.906 1.00 88.94 194 ILE A N 1
ATOM 1589 C CA . ILE A 1 194 ? -9.164 13.347 -3.272 1.00 88.94 194 ILE A CA 1
ATOM 1590 C C . ILE A 1 194 ? -8.316 14.447 -3.924 1.00 88.94 194 ILE A C 1
ATOM 1592 O O . ILE A 1 194 ? -7.215 14.170 -4.396 1.00 88.94 194 ILE A O 1
ATOM 1596 N N . GLU A 1 195 ? -8.767 15.705 -3.868 1.00 93.69 195 GLU A N 1
ATOM 1597 C CA . GLU A 1 195 ? -8.032 16.853 -4.423 1.00 93.69 195 GLU A CA 1
ATOM 1598 C C . GLU A 1 195 ? -6.646 17.019 -3.756 1.00 93.69 195 GLU A C 1
ATOM 1600 O O . GLU A 1 195 ? -5.630 17.240 -4.423 1.00 93.69 195 GLU A O 1
ATOM 1605 N N . LYS A 1 196 ? -6.551 16.837 -2.432 1.00 91.62 196 LYS A N 1
ATOM 1606 C CA . LYS A 1 196 ? -5.261 16.828 -1.718 1.00 91.62 196 LYS A CA 1
ATOM 1607 C C . LYS A 1 196 ? -4.359 15.672 -2.153 1.00 91.62 196 LYS A C 1
ATOM 1609 O O . LYS A 1 196 ? -3.162 15.871 -2.344 1.00 91.62 196 LYS A O 1
ATOM 1614 N N . ALA A 1 197 ? -4.902 14.468 -2.316 1.00 89.31 197 ALA A N 1
ATOM 1615 C CA . ALA A 1 197 ? -4.123 13.317 -2.763 1.00 89.31 197 ALA A CA 1
ATOM 1616 C C . ALA A 1 197 ? -3.565 13.531 -4.181 1.00 89.31 197 ALA A C 1
ATOM 1618 O O . ALA A 1 197 ? -2.395 13.240 -4.433 1.00 89.31 197 ALA A O 1
ATOM 1619 N N . GLU A 1 198 ? -4.368 14.093 -5.087 1.00 93.06 198 GLU A N 1
ATOM 1620 C CA . GLU A 1 198 ? -3.958 14.425 -6.454 1.00 93.06 198 GLU A CA 1
ATOM 1621 C C . GLU A 1 198 ? -2.879 15.512 -6.489 1.00 93.06 198 GLU A C 1
ATOM 1623 O O . GLU A 1 198 ? -1.869 15.353 -7.174 1.00 93.06 198 GLU A O 1
ATOM 1628 N N . THR A 1 199 ? -3.034 16.582 -5.705 1.00 96.00 199 THR A N 1
ATOM 1629 C CA . THR A 1 199 ? -2.025 17.656 -5.620 1.00 96.00 199 THR A CA 1
ATOM 1630 C C . THR A 1 199 ? -0.697 17.159 -5.050 1.00 96.00 199 THR A C 1
ATOM 1632 O O . THR A 1 199 ? 0.361 17.462 -5.605 1.00 96.00 199 THR A O 1
ATOM 1635 N N . ILE A 1 200 ? -0.729 16.336 -3.996 1.00 92.31 200 ILE A N 1
ATOM 1636 C CA . ILE A 1 200 ? 0.472 15.696 -3.437 1.00 92.31 200 ILE A CA 1
ATOM 1637 C C . ILE A 1 200 ? 1.119 14.773 -4.472 1.00 92.31 200 ILE A C 1
ATOM 1639 O O . ILE A 1 200 ? 2.344 14.756 -4.604 1.00 92.31 200 ILE A O 1
ATOM 1643 N N . LYS A 1 201 ? 0.317 14.006 -5.219 1.00 91.50 201 LYS A N 1
ATOM 1644 C CA . LYS A 1 201 ? 0.818 13.125 -6.276 1.00 91.50 201 LYS A CA 1
ATOM 1645 C C . LYS A 1 201 ? 1.518 13.923 -7.379 1.00 91.50 201 LYS A C 1
ATOM 1647 O O . LYS A 1 201 ? 2.664 13.611 -7.685 1.00 91.50 201 LYS A O 1
ATOM 1652 N N . ALA A 1 202 ? 0.893 14.983 -7.890 1.00 95.25 202 ALA A N 1
ATOM 1653 C CA . ALA A 1 202 ? 1.481 15.853 -8.909 1.00 95.25 202 ALA A CA 1
ATOM 1654 C C . ALA A 1 202 ? 2.783 16.519 -8.425 1.00 95.25 202 ALA A C 1
ATOM 1656 O O . ALA A 1 202 ? 3.778 16.547 -9.146 1.00 95.25 202 ALA A O 1
ATOM 1657 N N . TYR A 1 203 ? 2.813 16.998 -7.176 1.00 96.69 203 TYR A N 1
ATOM 1658 C CA . TYR A 1 203 ? 4.027 17.552 -6.574 1.00 96.69 203 TYR A CA 1
ATOM 1659 C C . TYR A 1 203 ? 5.147 16.505 -6.485 1.00 96.69 203 TYR A C 1
ATOM 1661 O O . TYR A 1 203 ? 6.293 16.773 -6.848 1.00 96.69 203 TYR A O 1
ATOM 1669 N N . ASN A 1 204 ? 4.818 15.291 -6.037 1.00 93.25 204 ASN A N 1
ATOM 1670 C CA . ASN A 1 204 ? 5.783 14.202 -5.943 1.00 93.25 204 ASN A CA 1
ATOM 1671 C C . ASN A 1 204 ? 6.328 13.799 -7.317 1.00 93.25 204 ASN A C 1
ATOM 1673 O O . ASN A 1 204 ? 7.520 13.553 -7.424 1.00 93.25 204 ASN A O 1
ATOM 1677 N N . GLU A 1 205 ? 5.507 13.765 -8.364 1.00 91.56 205 GLU A N 1
ATOM 1678 C CA . GLU A 1 205 ? 5.964 13.439 -9.724 1.00 91.56 205 GLU A CA 1
ATOM 1679 C C . GLU A 1 205 ? 6.970 14.465 -10.277 1.00 91.56 205 GLU A C 1
ATOM 1681 O O . GLU A 1 205 ? 7.873 14.095 -11.026 1.00 91.56 205 GLU A O 1
ATOM 1686 N N . LEU A 1 206 ? 6.852 15.738 -9.884 1.00 94.31 206 LEU A N 1
ATOM 1687 C CA . LEU A 1 206 ? 7.754 16.810 -10.323 1.00 94.31 206 LEU A CA 1
ATOM 1688 C C . LEU A 1 206 ? 9.046 16.887 -9.501 1.00 94.31 206 LEU A C 1
ATOM 1690 O O . LEU A 1 206 ? 10.119 17.131 -10.051 1.00 94.31 206 LEU A O 1
ATOM 1694 N N . HIS A 1 207 ? 8.949 16.721 -8.180 1.00 95.25 207 HIS A N 1
ATOM 1695 C CA . HIS A 1 207 ? 10.062 16.986 -7.263 1.00 95.25 207 HIS A CA 1
ATOM 1696 C C . HIS A 1 207 ? 10.756 15.729 -6.743 1.00 95.25 207 HIS A C 1
ATOM 1698 O O . HIS A 1 207 ? 11.907 15.802 -6.306 1.00 95.25 207 HIS A O 1
ATOM 1704 N N . ARG A 1 208 ? 10.082 14.575 -6.754 1.00 94.00 208 ARG A N 1
ATOM 1705 C CA . ARG A 1 208 ? 10.643 13.325 -6.244 1.00 94.00 208 ARG A CA 1
ATOM 1706 C C . ARG A 1 208 ? 11.255 12.523 -7.394 1.00 94.00 208 ARG A C 1
ATOM 1708 O O . ARG A 1 208 ? 10.615 12.346 -8.427 1.00 94.00 208 ARG A O 1
ATOM 1715 N N . PRO A 1 209 ? 12.468 11.969 -7.224 1.00 93.75 209 PRO A N 1
ATOM 1716 C CA . PRO A 1 209 ? 12.984 11.004 -8.183 1.00 93.75 209 PRO A CA 1
ATOM 1717 C C . PRO A 1 209 ? 12.095 9.753 -8.211 1.00 93.75 209 PRO A C 1
ATOM 1719 O O . PRO A 1 209 ? 11.512 9.366 -7.192 1.00 93.75 209 PRO A O 1
ATOM 1722 N N . LYS A 1 21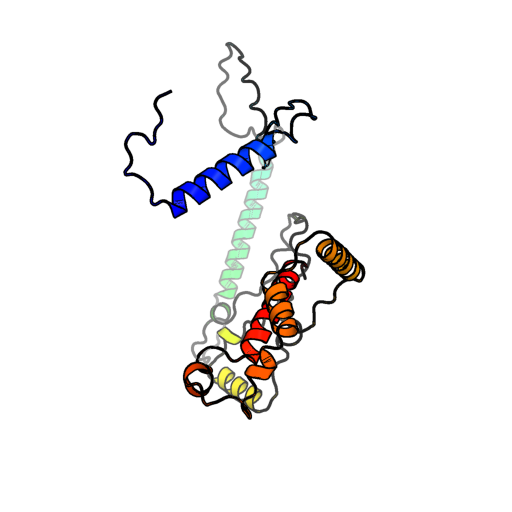0 ? 12.030 9.107 -9.380 1.00 91.62 210 LYS A N 1
ATOM 1723 C CA . LYS A 1 210 ? 11.281 7.861 -9.592 1.00 91.62 210 LYS A CA 1
ATOM 1724 C C . LYS A 1 210 ? 11.659 6.804 -8.557 1.00 91.62 210 LYS A C 1
ATOM 1726 O O . LYS A 1 210 ? 12.819 6.688 -8.156 1.00 91.62 210 LYS A O 1
ATOM 1731 N N . SER A 1 211 ? 10.680 6.001 -8.147 1.00 91.31 211 SER A N 1
ATOM 1732 C CA . SER A 1 211 ? 10.930 4.883 -7.231 1.00 91.31 211 SER A CA 1
ATOM 1733 C C . SER A 1 211 ? 11.821 3.826 -7.892 1.00 91.31 211 SER A C 1
ATOM 1735 O O . SER A 1 211 ? 11.711 3.594 -9.091 1.00 91.31 211 SER A O 1
ATOM 1737 N N . LEU A 1 212 ? 12.644 3.111 -7.118 1.00 93.81 212 LEU A N 1
ATOM 1738 C CA . LEU A 1 212 ? 13.465 2.000 -7.629 1.00 93.81 212 LEU A CA 1
ATOM 1739 C C . LEU A 1 212 ? 12.625 0.931 -8.356 1.00 93.81 212 LEU A C 1
ATOM 1741 O O . LEU A 1 212 ? 13.067 0.312 -9.320 1.00 93.81 212 LEU A O 1
ATOM 1745 N N . LEU A 1 213 ? 11.394 0.709 -7.890 1.00 92.00 213 LEU A N 1
ATOM 1746 C CA . LEU A 1 213 ? 10.464 -0.213 -8.538 1.00 92.00 213 LEU A CA 1
ATOM 1747 C C . LEU A 1 213 ? 10.025 0.317 -9.907 1.00 92.00 213 LEU A C 1
ATOM 1749 O O . LEU A 1 213 ? 9.950 -0.437 -10.874 1.00 92.00 213 LEU A O 1
ATOM 1753 N N . GLU A 1 214 ? 9.759 1.618 -9.982 1.00 92.50 214 GLU A N 1
ATOM 1754 C CA . GLU A 1 214 ? 9.340 2.300 -11.200 1.00 92.50 214 GLU A CA 1
ATOM 1755 C C . GLU A 1 214 ? 10.473 2.322 -12.228 1.00 92.50 214 GLU A C 1
ATOM 1757 O O . GLU A 1 214 ? 10.250 1.907 -13.364 1.00 92.50 214 GLU A O 1
ATOM 1762 N N . THR A 1 215 ? 11.700 2.664 -11.818 1.00 95.44 215 THR A N 1
ATOM 1763 C CA . THR A 1 215 ? 12.879 2.613 -12.696 1.00 95.44 215 THR A CA 1
ATOM 1764 C C . THR A 1 215 ? 13.094 1.208 -13.248 1.00 95.44 215 THR A C 1
ATOM 1766 O O . THR A 1 215 ? 13.186 1.037 -14.460 1.00 95.44 215 THR A O 1
ATOM 1769 N N . HIS A 1 216 ? 13.050 0.178 -12.397 1.00 94.50 216 HIS A N 1
ATOM 1770 C CA . HIS A 1 216 ? 13.212 -1.202 -12.848 1.00 94.50 216 HIS A CA 1
ATOM 1771 C C . HIS A 1 216 ? 12.073 -1.654 -13.779 1.00 94.50 216 HIS A C 1
ATOM 1773 O O . HIS A 1 216 ? 12.307 -2.411 -14.723 1.00 94.50 216 HIS A O 1
ATOM 1779 N N . SER A 1 217 ? 10.838 -1.193 -13.550 1.00 91.75 217 SER A N 1
ATOM 1780 C CA . SER A 1 217 ? 9.702 -1.496 -14.430 1.00 91.75 217 SER A CA 1
ATOM 1781 C C . SER A 1 217 ? 9.833 -0.823 -15.800 1.00 91.75 217 SER A C 1
A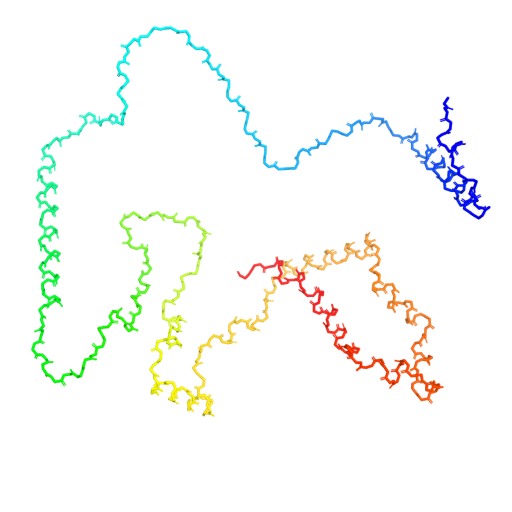TOM 1783 O O . SER A 1 217 ? 9.618 -1.465 -16.831 1.00 91.75 217 SER A O 1
ATOM 1785 N N . GLU A 1 218 ? 10.254 0.442 -15.829 1.00 94.44 218 GLU A N 1
ATOM 1786 C CA . GLU A 1 218 ? 10.519 1.172 -17.062 1.00 94.44 218 GLU A CA 1
ATOM 1787 C C . GLU A 1 218 ? 11.665 0.533 -17.837 1.00 94.44 218 GLU A C 1
ATOM 1789 O O . GLU A 1 218 ? 11.538 0.303 -19.037 1.00 94.44 218 GLU A O 1
ATOM 1794 N N . ASP A 1 219 ? 12.763 0.208 -17.163 1.00 95.50 219 ASP A N 1
ATOM 1795 C CA . ASP A 1 219 ? 13.941 -0.379 -17.790 1.00 95.50 219 ASP A CA 1
ATOM 1796 C C . ASP A 1 219 ? 13.652 -1.786 -18.313 1.00 95.50 219 ASP A C 1
ATOM 1798 O O . ASP A 1 219 ? 14.093 -2.140 -19.408 1.00 95.50 219 ASP A O 1
ATOM 1802 N N . TYR A 1 220 ? 12.840 -2.578 -17.607 1.00 91.31 220 TYR A N 1
ATOM 1803 C CA . TYR A 1 220 ? 12.370 -3.877 -18.097 1.00 91.31 220 TYR A CA 1
ATOM 1804 C C . TYR A 1 220 ? 11.553 -3.745 -19.394 1.00 91.31 220 TYR A C 1
ATOM 1806 O O . TYR A 1 220 ? 11.753 -4.512 -20.342 1.00 91.31 220 TYR A O 1
ATOM 1814 N N . ASN A 1 221 ? 10.687 -2.731 -19.474 1.00 91.31 221 ASN A N 1
ATOM 1815 C CA . ASN A 1 221 ? 9.893 -2.448 -20.669 1.00 91.31 221 ASN A CA 1
ATOM 1816 C C . ASN A 1 221 ? 10.756 -1.906 -21.823 1.00 91.31 221 ASN A C 1
ATOM 1818 O O . ASN A 1 221 ? 10.652 -2.404 -22.948 1.00 91.31 221 ASN A O 1
ATOM 1822 N N . LYS A 1 222 ? 11.647 -0.945 -21.542 1.00 94.25 222 LYS A N 1
ATOM 1823 C CA . LYS A 1 222 ? 12.576 -0.331 -22.511 1.00 94.25 222 LYS A CA 1
ATOM 1824 C C . LYS A 1 222 ? 13.545 -1.356 -23.095 1.00 94.25 222 LYS A C 1
ATOM 1826 O O . LYS A 1 222 ? 13.725 -1.410 -24.308 1.00 94.25 222 LYS A O 1
ATOM 1831 N N . SER A 1 223 ? 14.118 -2.213 -22.251 1.00 93.69 223 SER A N 1
ATOM 1832 C CA . SER A 1 223 ? 15.044 -3.277 -22.669 1.00 93.69 223 SER A CA 1
ATOM 1833 C C . SER A 1 223 ? 14.359 -4.427 -23.412 1.00 93.69 223 SER A C 1
ATOM 1835 O O . SER A 1 223 ? 15.040 -5.297 -23.952 1.00 93.69 223 SER A O 1
ATOM 1837 N N . ARG A 1 224 ? 13.017 -4.455 -23.457 1.00 89.75 224 ARG A N 1
ATOM 1838 C CA . ARG A 1 224 ? 12.207 -5.511 -24.090 1.00 89.75 224 ARG A CA 1
ATOM 1839 C C . ARG A 1 224 ? 12.590 -6.920 -23.622 1.00 89.75 224 ARG A C 1
ATOM 1841 O O . ARG A 1 224 ? 12.386 -7.880 -24.363 1.00 89.75 224 ARG A O 1
ATOM 1848 N N . ARG A 1 225 ? 13.110 -7.060 -22.395 1.00 86.88 225 ARG A N 1
ATOM 1849 C CA . ARG A 1 225 ? 13.545 -8.348 -21.819 1.00 86.88 225 ARG A CA 1
ATOM 1850 C C . ARG A 1 225 ? 12.420 -9.380 -21.789 1.00 86.88 225 ARG A C 1
ATOM 1852 O O . ARG A 1 225 ? 12.682 -10.557 -22.000 1.00 86.88 225 ARG A O 1
ATOM 1859 N N . TRP A 1 226 ? 11.170 -8.927 -21.677 1.00 83.50 226 TRP A N 1
ATOM 1860 C CA . TRP A 1 226 ? 9.971 -9.761 -21.812 1.00 83.50 226 TRP A CA 1
ATOM 1861 C C . TRP A 1 226 ? 9.913 -10.571 -23.117 1.00 83.50 226 TRP A C 1
ATOM 1863 O O . TRP A 1 226 ? 9.340 -11.653 -23.134 1.00 83.50 226 TRP A O 1
ATOM 1873 N N . LYS A 1 227 ? 10.527 -10.091 -24.208 1.00 83.75 227 LYS A N 1
ATOM 1874 C CA . LYS A 1 227 ? 10.605 -10.838 -25.474 1.00 83.75 227 LYS A CA 1
ATOM 1875 C C . LYS A 1 227 ? 11.548 -12.031 -25.405 1.00 83.75 227 LYS A C 1
ATOM 1877 O O . LYS A 1 227 ? 11.330 -13.007 -26.111 1.00 83.75 227 LYS A O 1
ATOM 1882 N N . ALA A 1 228 ? 12.603 -11.930 -24.599 1.00 81.94 228 ALA A N 1
ATOM 1883 C CA . ALA A 1 228 ? 13.553 -13.017 -24.384 1.00 81.94 228 ALA A CA 1
ATOM 1884 C C . ALA A 1 228 ? 13.000 -14.073 -23.412 1.00 81.94 228 ALA A C 1
ATOM 1886 O O . ALA A 1 228 ? 13.468 -15.206 -23.415 1.00 81.94 228 ALA A O 1
ATOM 1887 N N . ASP A 1 229 ? 11.989 -13.716 -22.615 1.00 79.12 229 ASP A N 1
ATOM 1888 C CA . ASP A 1 229 ? 11.308 -14.607 -21.671 1.00 79.12 229 ASP A CA 1
ATOM 1889 C C . ASP A 1 229 ? 10.104 -15.358 -22.287 1.00 79.12 229 ASP A C 1
ATOM 1891 O O . ASP A 1 229 ? 9.400 -16.067 -21.568 1.00 79.12 229 ASP A O 1
ATOM 1895 N N . ASP A 1 230 ? 9.880 -15.252 -23.604 1.00 85.44 230 ASP A N 1
ATOM 1896 C CA . ASP A 1 230 ? 8.823 -15.967 -24.336 1.00 85.44 230 ASP A CA 1
ATOM 1897 C C . ASP A 1 230 ? 9.035 -17.491 -24.256 1.00 85.44 230 ASP A C 1
ATOM 1899 O O . ASP A 1 230 ? 9.968 -18.031 -24.850 1.00 85.44 230 ASP A O 1
ATOM 1903 N N . VAL A 1 231 ? 8.152 -18.188 -23.533 1.00 83.00 231 VAL A N 1
ATOM 1904 C CA . VAL A 1 231 ? 8.221 -19.642 -23.272 1.00 83.00 231 VAL A CA 1
ATOM 1905 C C . VAL A 1 231 ? 8.264 -20.459 -24.568 1.00 83.00 231 VAL A C 1
ATOM 1907 O O . VAL A 1 231 ? 8.858 -21.530 -24.597 1.00 83.00 231 VAL A O 1
ATOM 1910 N N . SER A 1 232 ? 7.675 -19.945 -25.654 1.00 86.12 232 SER A N 1
ATOM 1911 C CA . SER A 1 232 ? 7.651 -20.637 -26.949 1.00 86.12 232 SER A CA 1
ATOM 1912 C C . SER A 1 232 ? 8.976 -20.570 -27.718 1.00 86.12 232 SER A C 1
ATOM 1914 O O . SER A 1 232 ? 9.223 -21.404 -28.586 1.00 86.12 232 SER A O 1
ATOM 1916 N N . LYS A 1 233 ? 9.827 -19.579 -27.423 1.00 86.38 233 LYS A N 1
ATOM 1917 C CA . LYS A 1 233 ? 11.080 -19.302 -28.154 1.00 86.38 233 LYS A CA 1
ATOM 1918 C C . LYS A 1 233 ? 12.326 -19.468 -27.296 1.00 86.38 233 LYS A C 1
ATOM 1920 O O . LYS A 1 233 ? 13.426 -19.589 -27.833 1.00 86.38 233 LYS A O 1
ATOM 1925 N N . ARG A 1 234 ? 12.173 -19.425 -25.974 1.00 86.56 234 ARG A N 1
ATOM 1926 C CA . ARG A 1 234 ? 13.264 -19.559 -25.015 1.00 86.56 234 ARG A CA 1
ATOM 1927 C C . ARG A 1 234 ? 13.586 -21.045 -24.800 1.00 86.56 234 ARG A C 1
ATOM 1929 O O . ARG A 1 234 ? 12.660 -21.833 -24.618 1.00 86.56 234 ARG A O 1
ATOM 1936 N N . PRO A 1 235 ? 14.872 -21.449 -24.777 1.00 89.19 235 PRO A N 1
ATOM 1937 C CA . PRO A 1 235 ? 15.236 -22.795 -24.351 1.00 89.19 235 PRO A CA 1
ATOM 1938 C C . PRO A 1 235 ? 14.827 -23.028 -22.891 1.00 89.19 235 PRO A C 1
ATOM 1940 O O . PRO A 1 235 ? 14.744 -22.089 -22.094 1.00 89.19 235 PRO A O 1
ATOM 1943 N N . PHE A 1 236 ? 14.590 -24.292 -22.543 1.00 87.88 236 PHE A N 1
ATOM 1944 C CA . PHE A 1 236 ? 14.234 -24.684 -21.183 1.00 87.88 236 PHE A CA 1
ATOM 1945 C C . PHE A 1 236 ? 15.281 -24.189 -20.177 1.00 87.88 236 PHE A C 1
ATOM 1947 O O . PHE A 1 236 ? 16.466 -24.506 -20.284 1.00 87.88 236 PHE A O 1
ATOM 1954 N N . ASP A 1 237 ? 14.825 -23.426 -19.190 1.00 87.44 237 ASP A N 1
ATOM 1955 C CA . ASP A 1 237 ? 15.633 -22.886 -18.105 1.00 87.44 237 ASP A CA 1
ATOM 1956 C C . ASP A 1 237 ? 15.109 -23.475 -16.798 1.00 87.44 237 ASP A C 1
ATOM 1958 O O . ASP A 1 237 ? 14.008 -23.158 -16.351 1.00 87.44 237 ASP A O 1
ATOM 1962 N N . ARG A 1 238 ? 15.903 -24.340 -16.161 1.00 89.12 238 ARG A N 1
ATOM 1963 C CA . ARG A 1 238 ? 15.523 -25.007 -14.908 1.00 89.12 238 ARG A CA 1
ATOM 1964 C C . ARG A 1 238 ? 15.141 -23.995 -13.825 1.00 89.12 238 ARG A C 1
ATOM 1966 O O . ARG A 1 238 ? 14.258 -24.279 -13.012 1.00 89.12 238 ARG A O 1
ATOM 1973 N N . GLU A 1 239 ? 15.781 -22.829 -13.799 1.00 84.44 239 GLU A N 1
ATOM 1974 C CA . GLU A 1 239 ? 15.487 -21.805 -12.803 1.00 84.44 239 GLU A CA 1
ATOM 1975 C C . GLU A 1 239 ? 14.126 -21.163 -13.035 1.00 84.44 239 GLU A C 1
ATOM 1977 O O . GLU A 1 239 ? 13.364 -21.019 -12.086 1.00 84.44 239 GLU A O 1
ATOM 1982 N N . LYS A 1 240 ? 13.770 -20.844 -14.281 1.00 83.38 240 LYS A N 1
ATOM 1983 C CA . LYS A 1 240 ? 12.484 -20.204 -14.605 1.00 83.38 240 LYS A CA 1
ATOM 1984 C C . LYS A 1 240 ? 11.332 -21.202 -14.701 1.00 83.38 240 LYS A C 1
ATOM 1986 O O . LYS A 1 240 ? 10.243 -20.917 -14.210 1.00 83.38 240 LYS A O 1
ATOM 1991 N N . ASP A 1 241 ? 11.594 -22.378 -15.259 1.00 83.62 241 ASP A N 1
ATOM 1992 C CA . ASP A 1 241 ? 10.573 -23.344 -15.670 1.00 83.62 241 ASP A CA 1
ATOM 1993 C C . ASP A 1 241 ? 10.334 -24.446 -14.618 1.00 83.62 241 ASP A C 1
ATOM 1995 O O . ASP A 1 241 ? 9.265 -25.048 -14.594 1.00 83.62 241 ASP A O 1
ATOM 1999 N N . VAL A 1 242 ? 11.284 -24.696 -13.699 1.00 84.00 242 VAL A N 1
ATOM 2000 C CA . VAL A 1 242 ? 11.161 -25.749 -12.658 1.00 84.00 242 VAL A CA 1
ATOM 2001 C C . VAL A 1 242 ? 11.279 -25.211 -11.230 1.00 84.00 242 VAL A C 1
ATOM 2003 O O . VAL A 1 242 ? 10.621 -25.708 -10.307 1.00 84.00 242 VAL A O 1
ATOM 2006 N N . LEU A 1 243 ? 12.146 -24.227 -10.994 1.00 80.19 243 LEU A N 1
ATOM 2007 C CA . LEU A 1 243 ? 12.384 -23.650 -9.662 1.00 80.19 243 LEU A CA 1
ATOM 2008 C C . LEU A 1 243 ? 11.619 -22.333 -9.437 1.00 80.19 243 LEU A C 1
ATOM 2010 O O . LEU A 1 243 ? 11.290 -22.018 -8.293 1.00 80.19 243 LEU A O 1
ATOM 2014 N N . GLY A 1 244 ? 11.263 -21.613 -10.50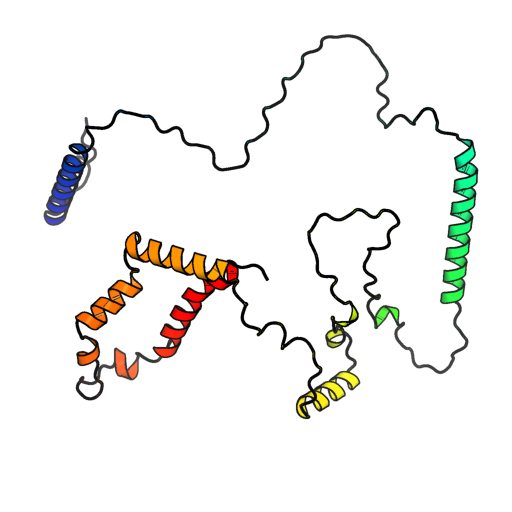5 1.00 66.06 244 GLY A N 1
ATOM 2015 C CA . GLY A 1 244 ? 10.756 -20.235 -10.479 1.00 66.06 244 GLY A CA 1
ATOM 2016 C C . GLY A 1 244 ? 9.351 -20.057 -9.901 1.00 66.06 244 GLY A C 1
ATOM 2017 O O . GLY A 1 244 ? 8.948 -18.936 -9.600 1.00 66.06 244 GLY A O 1
ATOM 2018 N N . SER A 1 245 ? 8.618 -21.150 -9.677 1.00 65.31 245 SER A N 1
ATOM 2019 C CA . SER A 1 245 ? 7.208 -21.135 -9.261 1.00 65.31 245 SER A CA 1
ATOM 2020 C C . SER A 1 245 ? 6.959 -21.622 -7.822 1.00 65.31 245 SER A C 1
ATOM 2022 O O . SER A 1 245 ? 5.893 -22.169 -7.541 1.00 65.31 245 SER A O 1
ATOM 2024 N N . ARG A 1 246 ? 7.911 -21.492 -6.882 1.00 67.50 246 ARG A N 1
ATOM 2025 C CA . ARG A 1 246 ? 7.760 -22.164 -5.565 1.00 67.50 246 ARG A CA 1
ATOM 2026 C C . ARG A 1 246 ? 7.524 -21.288 -4.338 1.00 67.50 246 ARG A C 1
ATOM 2028 O O . ARG A 1 246 ? 7.241 -21.846 -3.285 1.00 67.50 246 ARG A O 1
ATOM 2035 N N . ARG A 1 247 ? 7.601 -19.954 -4.420 1.00 74.62 247 ARG A N 1
ATOM 2036 C CA . ARG A 1 247 ? 7.337 -19.101 -3.235 1.00 74.62 247 ARG A CA 1
ATOM 2037 C C . ARG A 1 247 ? 6.303 -18.004 -3.452 1.00 74.62 247 ARG A C 1
ATOM 2039 O O . ARG A 1 247 ? 5.454 -17.826 -2.591 1.00 74.62 247 ARG A O 1
ATOM 2046 N N . MET A 1 248 ? 6.332 -17.296 -4.580 1.00 78.88 248 MET A N 1
ATOM 2047 C CA . MET A 1 248 ? 5.375 -16.223 -4.870 1.00 78.88 248 MET A CA 1
ATOM 2048 C C . MET A 1 248 ? 5.119 -16.148 -6.377 1.00 78.88 248 MET A C 1
ATOM 2050 O O . MET A 1 248 ? 6.036 -15.861 -7.149 1.00 78.88 248 MET A O 1
ATOM 2054 N N . ASP A 1 249 ? 3.874 -16.377 -6.789 1.00 86.12 249 ASP A N 1
ATOM 2055 C CA . ASP A 1 249 ? 3.456 -16.176 -8.178 1.00 86.12 249 ASP A CA 1
ATOM 2056 C C . ASP A 1 249 ? 3.619 -14.695 -8.586 1.00 86.12 249 ASP A C 1
ATOM 2058 O O . ASP A 1 249 ? 3.594 -13.794 -7.742 1.00 86.12 249 ASP A O 1
ATOM 2062 N N . SER A 1 250 ? 3.798 -14.425 -9.880 1.00 84.06 250 SER A N 1
ATOM 2063 C CA . SER A 1 250 ? 3.880 -13.066 -10.431 1.00 84.06 250 SER A CA 1
ATOM 2064 C C . SER A 1 250 ? 2.631 -12.251 -10.080 1.00 84.06 250 SER A C 1
ATOM 2066 O O . SER A 1 250 ? 2.735 -11.101 -9.646 1.00 84.06 250 SER A O 1
ATOM 2068 N N . ARG A 1 251 ? 1.447 -12.882 -10.146 1.00 88.88 251 ARG A N 1
ATOM 2069 C CA . ARG A 1 251 ? 0.178 -12.261 -9.747 1.00 88.88 251 ARG A CA 1
ATOM 2070 C C . ARG A 1 251 ? 0.169 -11.877 -8.267 1.00 88.88 251 ARG A C 1
ATOM 2072 O O . ARG A 1 251 ? -0.140 -10.736 -7.946 1.00 88.88 251 ARG A O 1
ATOM 2079 N N . LYS A 1 252 ? 0.587 -12.792 -7.386 1.00 90.69 252 LYS A N 1
ATOM 2080 C CA . LYS A 1 252 ? 0.668 -12.549 -5.933 1.00 90.69 252 LYS A CA 1
ATOM 2081 C C . LYS A 1 252 ? 1.690 -11.466 -5.581 1.00 90.69 252 LYS A C 1
ATOM 2083 O O . LYS A 1 252 ? 1.455 -10.673 -4.678 1.00 90.69 252 LYS A O 1
ATOM 2088 N N . ARG A 1 253 ? 2.816 -11.394 -6.302 1.00 89.69 253 ARG A N 1
ATOM 2089 C CA . ARG A 1 253 ? 3.790 -10.299 -6.146 1.00 89.69 253 ARG A CA 1
ATOM 2090 C C . ARG A 1 253 ? 3.188 -8.951 -6.515 1.00 89.69 253 ARG A C 1
ATOM 2092 O O . ARG A 1 253 ? 3.369 -7.997 -5.765 1.00 89.69 253 ARG A O 1
ATOM 2099 N N . LYS A 1 254 ? 2.478 -8.875 -7.643 1.00 90.81 254 LYS A N 1
ATOM 2100 C CA . LYS A 1 254 ? 1.793 -7.648 -8.059 1.00 90.81 254 LYS A CA 1
ATOM 2101 C C . LYS A 1 254 ? 0.744 -7.228 -7.029 1.00 90.81 254 LYS A C 1
ATOM 2103 O O . LYS A 1 254 ? 0.748 -6.080 -6.614 1.00 90.81 254 LYS A O 1
ATOM 2108 N N . GLU A 1 255 ? -0.061 -8.174 -6.557 1.00 92.81 255 GLU A N 1
ATOM 2109 C CA . GLU A 1 255 ? -1.057 -7.943 -5.507 1.00 92.81 255 GLU A CA 1
ATOM 2110 C C . GLU A 1 255 ? -0.418 -7.424 -4.212 1.00 92.81 255 GLU A C 1
ATOM 2112 O O . GLU A 1 255 ? -0.879 -6.438 -3.656 1.00 92.81 255 GLU A O 1
ATOM 2117 N N . PHE A 1 256 ? 0.701 -8.002 -3.764 1.00 91.56 256 PHE A N 1
ATOM 2118 C CA . PHE A 1 256 ? 1.417 -7.504 -2.586 1.00 91.56 256 PHE A CA 1
ATOM 2119 C C . PHE A 1 256 ? 1.933 -6.069 -2.779 1.00 91.56 256 PHE A C 1
ATOM 2121 O O . PHE A 1 256 ? 1.835 -5.246 -1.869 1.00 91.56 256 PHE A O 1
ATOM 2128 N N . ILE A 1 257 ? 2.462 -5.755 -3.966 1.00 90.81 257 ILE A N 1
ATOM 2129 C CA . ILE A 1 257 ? 2.910 -4.401 -4.314 1.00 90.81 257 ILE A CA 1
ATOM 2130 C C . ILE A 1 257 ? 1.724 -3.432 -4.321 1.00 90.81 257 ILE A C 1
ATOM 2132 O O . ILE A 1 257 ? 1.832 -2.350 -3.748 1.00 90.81 257 ILE A O 1
ATOM 2136 N N . ASP A 1 258 ? 0.602 -3.801 -4.929 1.00 90.31 258 ASP A N 1
ATOM 2137 C CA . ASP A 1 258 ? -0.580 -2.942 -5.003 1.00 90.31 258 ASP A CA 1
ATOM 2138 C C . ASP A 1 258 ? -1.194 -2.728 -3.609 1.00 90.31 258 ASP A C 1
ATOM 2140 O O . ASP A 1 258 ? -1.365 -1.581 -3.195 1.00 90.31 258 ASP A O 1
ATOM 2144 N N . ASN A 1 259 ? -1.326 -3.786 -2.805 1.00 90.19 259 ASN A N 1
ATOM 2145 C CA . ASN A 1 259 ? -1.746 -3.691 -1.406 1.00 90.19 259 ASN A CA 1
ATOM 2146 C C . ASN A 1 259 ? -0.815 -2.779 -0.595 1.00 90.19 259 ASN A C 1
ATOM 2148 O O . ASN A 1 259 ? -1.279 -1.978 0.210 1.00 90.19 259 ASN A O 1
ATOM 2152 N N . SER A 1 260 ? 0.504 -2.857 -0.815 1.00 88.25 260 SER A N 1
ATOM 2153 C CA . SER A 1 260 ? 1.468 -2.009 -0.102 1.00 88.25 260 SER A CA 1
ATOM 2154 C C . SER A 1 260 ? 1.320 -0.518 -0.421 1.00 88.25 260 SER A C 1
ATOM 2156 O O . SER A 1 260 ? 1.554 0.309 0.459 1.00 88.25 260 SER A O 1
ATOM 2158 N N . LYS A 1 261 ? 0.884 -0.166 -1.641 1.00 84.19 261 LYS A N 1
ATOM 2159 C CA . LYS A 1 261 ? 0.568 1.226 -2.010 1.00 84.19 261 LYS A CA 1
ATOM 2160 C C . LYS A 1 261 ? -0.667 1.722 -1.266 1.00 84.19 261 LYS A C 1
ATOM 2162 O O . LYS A 1 261 ? -0.724 2.882 -0.877 1.00 84.19 261 LYS A O 1
ATOM 2167 N N . GLU A 1 262 ? -1.641 0.845 -1.050 1.00 79.88 262 GLU A N 1
ATOM 2168 C CA . GLU A 1 262 ? -2.884 1.179 -0.354 1.00 79.88 262 GLU A CA 1
ATOM 2169 C C . GLU A 1 262 ? -2.715 1.269 1.168 1.00 79.88 262 GLU A C 1
ATOM 2171 O O . GLU A 1 262 ? -3.485 1.970 1.825 1.00 79.88 262 GLU A O 1
ATOM 2176 N N . LEU A 1 263 ? -1.687 0.635 1.749 1.00 80.25 263 LEU A N 1
ATOM 2177 C CA . LEU A 1 263 ? -1.429 0.701 3.193 1.00 80.25 263 LEU A CA 1
ATOM 2178 C C . LEU A 1 263 ? -1.291 2.142 3.698 1.00 80.25 263 LEU A C 1
ATOM 2180 O O . LEU A 1 263 ? -1.804 2.442 4.772 1.00 80.25 263 LEU A O 1
ATOM 2184 N N . SER A 1 264 ? -0.680 3.055 2.934 1.00 74.06 264 SER A N 1
ATOM 2185 C CA . SER A 1 264 ? -0.594 4.465 3.348 1.00 74.06 264 SER A CA 1
ATOM 2186 C C . SER A 1 264 ? -1.961 5.149 3.419 1.00 74.06 264 SER A C 1
ATOM 2188 O O . SER A 1 264 ? -2.152 6.057 4.221 1.00 74.06 264 SER A O 1
ATOM 2190 N N . SER A 1 265 ? -2.925 4.707 2.608 1.00 75.00 265 SER A N 1
ATOM 2191 C CA . SER A 1 265 ? -4.285 5.252 2.597 1.00 75.00 265 SER A CA 1
ATOM 2192 C C . SER A 1 265 ? -5.082 4.831 3.837 1.00 75.00 265 SER A C 1
ATOM 2194 O O . SER A 1 265 ? -5.817 5.640 4.406 1.00 75.00 265 SER A O 1
ATOM 2196 N N . LYS A 1 266 ? -4.872 3.595 4.320 1.00 71.94 266 LYS A N 1
ATOM 2197 C CA . LYS A 1 266 ? -5.592 3.016 5.472 1.00 71.94 266 LYS A CA 1
ATOM 2198 C C . LYS A 1 266 ? -5.293 3.703 6.808 1.00 71.94 266 LYS A C 1
ATOM 2200 O O . LYS A 1 266 ? -6.125 3.648 7.703 1.00 71.94 266 LYS A O 1
ATOM 2205 N N . PHE A 1 267 ? -4.128 4.336 6.947 1.00 71.38 267 PHE A N 1
ATOM 2206 C CA . PHE A 1 267 ? -3.738 5.052 8.170 1.00 71.38 267 PHE A CA 1
ATOM 2207 C C . PHE A 1 267 ? -3.919 6.575 8.075 1.00 71.38 267 PHE A C 1
ATOM 2209 O O . PHE A 1 267 ? -3.741 7.265 9.074 1.00 71.38 267 PHE A O 1
ATOM 2216 N N . GLY A 1 268 ? -4.243 7.109 6.891 1.00 65.06 268 GLY A N 1
ATOM 2217 C CA . GLY A 1 268 ? -4.308 8.556 6.657 1.00 65.06 268 GLY A CA 1
ATOM 2218 C C . GLY A 1 268 ? -5.639 9.210 7.032 1.00 65.06 268 GLY A C 1
ATOM 2219 O O . GLY A 1 268 ? -5.656 10.384 7.389 1.00 65.06 268 GLY A O 1
ATOM 2220 N N . HIS A 1 269 ? -6.744 8.464 6.976 1.00 62.41 269 HIS A N 1
ATOM 2221 C CA . HIS A 1 269 ? -8.090 9.000 7.190 1.00 62.41 269 HIS A CA 1
ATOM 2222 C C . HIS A 1 269 ? -8.761 8.225 8.330 1.00 62.41 269 HIS A C 1
ATOM 2224 O O . HIS A 1 269 ? -8.964 7.016 8.226 1.00 62.41 269 HIS A O 1
ATOM 2230 N N . GLY A 1 270 ? -9.059 8.905 9.441 1.00 56.53 270 GLY A N 1
ATOM 2231 C CA . GLY A 1 270 ? -9.837 8.323 10.538 1.00 56.53 270 GLY A CA 1
ATOM 2232 C C . GLY A 1 270 ? -11.285 8.083 10.100 1.00 56.53 270 GLY A C 1
ATOM 2233 O O . GLY A 1 270 ? -11.871 8.958 9.465 1.00 56.53 270 GLY A O 1
ATOM 2234 N N . LYS A 1 271 ? -11.834 6.901 10.408 1.00 49.81 271 LYS A N 1
ATOM 2235 C CA . LYS A 1 271 ? -13.275 6.616 10.289 1.00 49.81 271 LYS A CA 1
ATOM 2236 C C . LYS A 1 271 ? -14.077 7.364 11.357 1.00 49.81 271 LYS A C 1
ATOM 2238 O O . LYS A 1 271 ? -13.550 7.519 12.482 1.00 49.81 271 LYS A O 1
#